Protein AF-A0AAV5V294-F1 (afdb_monomer_lite)

Sequence (252 aa):
SALRLCLIATAVMANLQDESLRYCESYNECVAVSRLEERLCIGNSRHRPYWLPSFLDPKKCYEKLKNDYKLLDHLELELEKQHTACLIEQTVPMTEEQSNGQRCSYHLIQNAPKFSFARTISYVPTNCFTGYEKRLEKECGRLKACCAATNRCHHVLSDSDAAKSLNSTRAEMWKRARGCERGEEIEPLQLALEIAAQNDDDQTWSPKGNITFRIRDQETIAREEAERKQSRERTNDDDKKHKDEAERARAA

Secondary structure (DSSP, 8-state):
-HHHHHHHHHHHHHHHHHHHHHHHHHHHHHHHHHHHHHHHHGGGSTT--TTS--TT-TT-HHHHTHHHHHHHHHHHHHHHHHHHHHHHHH--PPPHHHHTSSSS-HHHHHHS---SSTT--SS---STTS-HHHHHHHHHHHHHHH-THHHHHHHHHHHSHHHHHHHHHHHHHHHHHHHHHHT---PPPHHHHHHHHHHTTS------S--------HHHHHHHHHHHHHHHHHHHHHHHHHHHHHHHHHH-

pLDDT: mean 74.49, std 15.68, range [28.48, 93.0]

Foldseek 3Di:
DVVVVVVVVVVVQVVLLVLLLLLQVLLLQLLLLLVVQLQLLLVPDPPNQVCPDDPPPVLPLNVLCVLLVLVLVVLVVVLSVLLSVLLNVQGGGDDPVCVVCPQPHPVLSVQADHADPPSHDPDRRPPHPPDSVVSSCVRNVSSVVSRPSCVVSVCSCPPNPSNVVSVVSSVVSVVSSVCSVVPHDRDRDVVSVVVVVVCVVPDPDDPPDPPDPPPPDVVNVVVVVVVVVVVVVVVVVVVVVVVVVVVVVVVD

Organism: NCBI:txid1538716

Radius of gyration: 26.28 Å; chains: 1; bounding box: 87×36×72 Å

Structure (mmCIF, N/CA/C/O backbone):
data_AF-A0AAV5V294-F1
#
_entry.id   AF-A0AAV5V294-F1
#
loop_
_atom_site.group_PDB
_atom_site.id
_atom_site.type_symbol
_atom_site.label_atom_id
_atom_site.label_alt_id
_atom_site.label_comp_id
_atom_site.label_asym_id
_atom_site.label_entity_id
_atom_site.label_seq_id
_atom_site.pdbx_PDB_ins_code
_atom_site.Cartn_x
_atom_site.Cartn_y
_atom_site.Cartn_z
_atom_site.occupancy
_atom_site.B_iso_or_equiv
_atom_site.auth_seq_id
_atom_site.auth_comp_id
_atom_site.auth_asym_id
_atom_site.auth_atom_id
_atom_site.pdbx_PDB_model_num
ATOM 1 N N . SER A 1 1 ? 31.502 7.193 -38.349 1.00 60.97 1 SER A N 1
ATOM 2 C CA . SER A 1 1 ? 30.356 6.264 -38.239 1.00 60.97 1 SER A CA 1
ATOM 3 C C . SER A 1 1 ? 30.253 5.577 -36.878 1.00 60.97 1 SER A C 1
ATOM 5 O O . SER A 1 1 ? 29.167 5.588 -36.318 1.00 60.97 1 SER A O 1
ATOM 7 N N . ALA A 1 2 ? 31.348 5.080 -36.284 1.00 55.00 2 ALA A N 1
ATOM 8 C CA . ALA A 1 2 ? 31.326 4.430 -34.962 1.00 55.00 2 ALA A CA 1
ATOM 9 C C . ALA A 1 2 ? 30.833 5.326 -33.800 1.00 55.00 2 ALA A C 1
ATOM 11 O O . ALA A 1 2 ? 30.028 4.881 -32.992 1.00 55.00 2 ALA A O 1
ATOM 12 N N . LEU A 1 3 ? 31.224 6.609 -33.754 1.00 52.62 3 LEU A N 1
ATOM 13 C CA . LEU A 1 3 ? 30.784 7.537 -32.695 1.00 52.62 3 LEU A CA 1
ATOM 14 C C . LEU A 1 3 ? 29.262 7.782 -32.682 1.00 52.62 3 LEU A C 1
ATOM 16 O O . LEU A 1 3 ? 28.665 7.901 -31.619 1.00 52.62 3 LEU A O 1
ATOM 20 N N . ARG A 1 4 ? 28.624 7.832 -33.862 1.00 45.44 4 ARG A N 1
ATOM 21 C CA . ARG A 1 4 ? 27.164 7.999 -33.979 1.00 45.44 4 ARG A CA 1
ATOM 22 C C . ARG A 1 4 ? 26.413 6.738 -33.550 1.00 45.44 4 ARG A C 1
ATOM 24 O O . ARG A 1 4 ? 25.396 6.856 -32.885 1.00 45.44 4 ARG A O 1
ATOM 31 N N . LEU A 1 5 ? 26.931 5.555 -33.884 1.00 49.06 5 LEU A N 1
ATOM 32 C CA . LEU A 1 5 ? 26.362 4.277 -33.439 1.00 49.06 5 LEU A CA 1
ATOM 33 C C . LEU A 1 5 ? 26.465 4.107 -31.916 1.00 49.06 5 LEU A C 1
ATOM 35 O O . LEU A 1 5 ? 25.506 3.664 -31.295 1.00 49.06 5 LEU A O 1
ATOM 39 N N . CYS A 1 6 ? 27.578 4.536 -31.310 1.00 48.97 6 CYS A N 1
ATOM 40 C CA . CYS A 1 6 ? 27.756 4.507 -29.856 1.00 48.97 6 CYS A CA 1
ATOM 41 C C . CYS A 1 6 ? 26.756 5.429 -29.135 1.00 48.97 6 CYS A C 1
ATOM 43 O O . CYS A 1 6 ? 26.102 5.002 -28.191 1.00 48.97 6 CYS A O 1
ATOM 45 N N . LEU A 1 7 ? 26.575 6.662 -29.628 1.00 48.75 7 LEU A N 1
ATOM 46 C CA . LEU A 1 7 ? 25.623 7.624 -29.053 1.00 48.75 7 LEU A CA 1
ATOM 47 C C . LEU A 1 7 ? 24.161 7.162 -29.165 1.00 48.75 7 LEU A C 1
ATOM 49 O O . LEU A 1 7 ? 23.382 7.341 -28.229 1.00 48.75 7 LEU A O 1
ATOM 53 N N . ILE A 1 8 ? 23.789 6.540 -30.288 1.00 60.12 8 ILE A N 1
ATOM 54 C CA . ILE A 1 8 ? 22.444 5.978 -30.477 1.00 60.12 8 ILE A CA 1
ATOM 55 C C . ILE A 1 8 ? 22.221 4.801 -29.518 1.00 60.12 8 ILE A C 1
ATOM 57 O O . ILE A 1 8 ? 21.188 4.752 -28.857 1.00 60.12 8 ILE A O 1
ATOM 61 N N . ALA A 1 9 ? 23.198 3.901 -29.371 1.00 57.72 9 ALA A N 1
ATOM 62 C CA . ALA A 1 9 ? 23.102 2.777 -28.440 1.00 57.72 9 ALA A CA 1
ATOM 63 C C . ALA A 1 9 ? 22.958 3.238 -26.978 1.00 57.72 9 ALA A C 1
ATOM 65 O O . ALA A 1 9 ? 22.118 2.711 -26.252 1.00 57.72 9 ALA A O 1
ATOM 66 N N . THR A 1 10 ? 23.702 4.268 -26.554 1.00 62.72 10 THR A N 1
ATOM 67 C CA . THR A 1 10 ? 23.574 4.822 -25.195 1.00 62.72 10 THR A CA 1
ATOM 68 C C . THR A 1 10 ? 22.217 5.480 -24.944 1.00 62.72 10 THR A C 1
ATOM 70 O O . THR A 1 10 ? 21.664 5.326 -23.859 1.00 62.72 10 THR A O 1
ATOM 73 N N . ALA A 1 11 ? 21.646 6.168 -25.938 1.00 61.09 11 ALA A N 1
ATOM 74 C CA . ALA A 1 11 ? 20.338 6.811 -25.802 1.00 61.09 11 ALA A CA 1
ATOM 75 C C . ALA A 1 11 ? 19.185 5.791 -25.763 1.00 61.09 11 ALA A C 1
ATOM 77 O O . ALA A 1 11 ? 18.244 5.950 -24.989 1.00 61.09 11 ALA A O 1
ATOM 78 N N . VAL A 1 12 ? 19.271 4.718 -26.557 1.00 62.09 12 VAL A N 1
ATOM 79 C CA . VAL A 1 12 ? 18.289 3.620 -26.534 1.00 62.09 12 VAL A CA 1
ATOM 80 C C . VAL A 1 12 ? 18.339 2.874 -25.199 1.00 62.09 12 VAL A C 1
ATOM 82 O O . VAL A 1 12 ? 17.294 2.619 -24.609 1.00 62.09 12 VAL A O 1
ATOM 85 N N . MET A 1 13 ? 19.536 2.594 -24.674 1.00 60.12 13 MET A N 1
ATOM 86 C CA . MET A 1 13 ? 19.694 1.953 -23.362 1.00 60.12 13 MET A CA 1
ATOM 87 C C . MET A 1 13 ? 19.159 2.824 -22.219 1.00 60.12 13 MET A C 1
ATOM 89 O O . MET A 1 13 ? 18.493 2.302 -21.329 1.00 60.12 13 MET A O 1
ATOM 93 N N . ALA A 1 14 ? 19.384 4.141 -22.267 1.00 61.47 14 ALA A N 1
ATOM 94 C CA . ALA A 1 14 ? 18.844 5.074 -21.279 1.00 61.47 14 ALA A CA 1
ATOM 95 C C . ALA A 1 14 ? 17.303 5.116 -21.297 1.00 61.47 14 ALA A C 1
ATOM 97 O O . ALA A 1 14 ? 16.687 5.053 -20.238 1.00 61.47 14 ALA A O 1
ATOM 98 N N . ASN A 1 15 ? 16.677 5.137 -22.480 1.00 62.75 15 ASN A N 1
ATOM 99 C CA . ASN A 1 15 ? 15.213 5.103 -22.605 1.00 62.75 15 ASN A CA 1
ATOM 100 C C . ASN A 1 15 ? 14.608 3.778 -22.113 1.00 62.75 15 ASN A C 1
ATOM 102 O O . ASN A 1 15 ? 13.590 3.783 -21.431 1.00 62.75 15 ASN A O 1
ATOM 106 N N . LEU A 1 16 ? 15.244 2.640 -22.409 1.00 64.00 16 LEU A N 1
ATOM 107 C CA . LEU A 1 16 ? 14.779 1.327 -21.939 1.00 64.00 16 LEU A CA 1
ATOM 108 C C . LEU A 1 16 ? 14.926 1.155 -20.422 1.00 64.00 16 LEU A C 1
ATOM 110 O O . LEU A 1 16 ? 14.158 0.421 -19.796 1.00 64.00 16 LEU A O 1
ATOM 114 N N . GLN A 1 17 ? 15.925 1.807 -19.828 1.00 68.81 17 GLN A N 1
ATOM 115 C CA . GLN A 1 17 ? 16.123 1.819 -18.384 1.00 68.81 17 GLN A CA 1
ATOM 116 C C . GLN A 1 17 ? 15.100 2.721 -17.682 1.00 68.81 17 GLN A C 1
ATOM 118 O O . GLN A 1 17 ? 14.552 2.313 -16.660 1.00 68.81 17 GLN A O 1
ATOM 123 N N . ASP A 1 18 ? 14.788 3.882 -18.264 1.00 77.06 18 ASP A N 1
ATOM 124 C CA . ASP A 1 18 ? 13.733 4.782 -17.783 1.00 77.06 18 ASP A CA 1
ATOM 125 C C . ASP A 1 18 ? 12.347 4.119 -17.859 1.00 77.06 18 ASP A C 1
ATOM 127 O O . ASP A 1 18 ? 11.579 4.138 -16.898 1.00 77.06 18 ASP A O 1
ATOM 131 N N . GLU A 1 19 ? 12.045 3.411 -18.953 1.00 79.69 19 GLU A N 1
ATOM 132 C CA . GLU A 1 19 ? 10.806 2.635 -19.055 1.00 79.69 19 GLU A CA 1
ATOM 133 C C . GLU A 1 19 ? 10.728 1.531 -17.996 1.00 79.69 19 GLU A C 1
ATOM 135 O O . GLU A 1 19 ? 9.714 1.433 -17.307 1.00 79.69 19 GLU A O 1
ATOM 140 N N . SER A 1 20 ? 11.790 0.738 -17.817 1.00 82.88 20 SER A N 1
ATOM 141 C CA . SER A 1 20 ? 11.868 -0.317 -16.791 1.00 82.88 20 SER A CA 1
ATOM 142 C C . SER A 1 20 ? 11.612 0.221 -15.381 1.00 82.88 20 SER A C 1
ATOM 144 O O . SER A 1 20 ? 10.815 -0.349 -14.626 1.00 82.88 20 SER A O 1
ATOM 146 N N . LEU A 1 21 ? 12.208 1.371 -15.060 1.00 87.81 21 LEU A N 1
ATOM 147 C CA . LEU A 1 21 ? 12.041 2.032 -13.772 1.00 87.81 21 LEU A CA 1
ATOM 148 C C . LEU A 1 21 ? 10.577 2.404 -13.508 1.00 87.81 21 LEU A C 1
ATOM 150 O O . LEU A 1 21 ? 10.054 2.111 -12.432 1.00 87.81 21 LEU A O 1
ATOM 154 N N . ARG A 1 22 ? 9.873 2.944 -14.507 1.00 89.56 22 ARG A N 1
ATOM 155 C CA . ARG A 1 22 ? 8.458 3.326 -14.364 1.00 89.56 22 ARG A CA 1
ATOM 156 C C . ARG A 1 22 ? 7.554 2.148 -14.013 1.00 89.56 22 ARG A C 1
ATOM 158 O O . ARG A 1 22 ? 6.601 2.321 -13.252 1.00 89.56 22 ARG A O 1
ATOM 165 N N . TYR A 1 23 ? 7.826 0.946 -14.528 1.00 90.56 23 TYR A N 1
ATOM 166 C CA . TYR A 1 23 ? 7.071 -0.249 -14.125 1.00 90.56 23 TYR A CA 1
ATOM 167 C C . TYR A 1 23 ? 7.383 -0.665 -12.689 1.00 90.56 23 TYR A C 1
ATOM 169 O O . TYR A 1 23 ? 6.476 -1.107 -11.986 1.00 90.56 23 TYR A O 1
ATOM 177 N N . CYS A 1 24 ? 8.630 -0.513 -12.242 1.00 90.75 24 CYS A N 1
ATOM 178 C CA . CYS A 1 24 ? 9.021 -0.800 -10.865 1.00 90.75 24 CYS A CA 1
ATOM 179 C C . CYS A 1 24 ? 8.384 0.169 -9.859 1.00 90.75 24 CYS A C 1
ATOM 181 O O . CYS A 1 24 ? 7.844 -0.275 -8.845 1.00 90.75 24 CYS A O 1
ATOM 183 N N . GLU A 1 25 ? 8.372 1.467 -10.162 1.00 90.69 25 GLU A N 1
ATOM 184 C CA . GLU A 1 25 ? 7.680 2.482 -9.359 1.00 90.69 25 GLU A CA 1
ATOM 185 C C . GLU A 1 25 ? 6.171 2.217 -9.313 1.00 90.69 25 GLU A C 1
ATOM 187 O O . GLU A 1 25 ? 5.584 2.136 -8.233 1.00 90.69 25 GLU A O 1
ATOM 192 N N . SER A 1 26 ? 5.560 1.968 -10.477 1.00 92.31 26 SER A N 1
ATOM 193 C CA . SER A 1 26 ? 4.127 1.653 -10.576 1.00 92.31 26 SER A CA 1
ATOM 194 C C . SER A 1 26 ? 3.768 0.365 -9.835 1.00 92.31 26 SER A C 1
ATOM 196 O O . SER A 1 26 ? 2.705 0.272 -9.227 1.00 92.31 26 SER A O 1
ATOM 198 N N . TYR A 1 27 ? 4.642 -0.648 -9.863 1.00 92.69 27 TYR A N 1
ATOM 199 C CA . TYR A 1 27 ? 4.462 -1.874 -9.087 1.00 92.69 27 TYR A CA 1
ATOM 200 C C . TYR A 1 27 ? 4.458 -1.579 -7.587 1.00 92.69 27 TYR A C 1
ATOM 202 O O . TYR A 1 27 ? 3.576 -2.056 -6.873 1.00 92.69 27 TYR A O 1
ATOM 210 N N . ASN A 1 28 ? 5.421 -0.791 -7.112 1.00 91.44 28 ASN A N 1
ATOM 211 C CA . ASN A 1 28 ? 5.531 -0.460 -5.699 1.00 91.44 28 ASN A CA 1
ATOM 212 C C . ASN A 1 28 ? 4.315 0.340 -5.202 1.00 91.44 28 ASN A C 1
ATOM 214 O O . ASN A 1 28 ? 3.745 0.010 -4.160 1.00 91.44 28 ASN A O 1
ATOM 218 N N . GLU A 1 29 ? 3.850 1.314 -5.990 1.00 91.00 29 GLU A N 1
ATOM 219 C CA . GLU A 1 29 ? 2.612 2.044 -5.703 1.00 91.00 29 GLU A CA 1
ATOM 220 C C . GLU A 1 29 ? 1.393 1.108 -5.699 1.00 91.00 29 GLU A C 1
ATOM 222 O O . GLU A 1 29 ? 0.608 1.114 -4.750 1.00 91.00 29 GLU A O 1
ATOM 227 N N . CYS A 1 30 ? 1.271 0.234 -6.701 1.00 92.69 30 CYS A N 1
ATOM 228 C CA . CYS A 1 30 ? 0.191 -0.749 -6.784 1.00 92.69 30 CYS A CA 1
ATOM 229 C C . CYS A 1 30 ? 0.136 -1.654 -5.543 1.00 92.69 30 CYS A C 1
ATOM 231 O O . CYS A 1 30 ? -0.950 -1.934 -5.025 1.00 92.69 30 CYS A O 1
ATOM 233 N N . VAL A 1 31 ? 1.292 -2.091 -5.028 1.00 90.31 31 VAL A N 1
ATOM 234 C CA . VAL A 1 31 ? 1.390 -2.894 -3.796 1.00 90.31 31 VAL A CA 1
ATOM 235 C C . VAL A 1 31 ? 0.846 -2.108 -2.601 1.00 90.31 31 VAL A C 1
ATOM 237 O O . VAL A 1 31 ? 0.063 -2.645 -1.809 1.00 90.31 31 VAL A O 1
ATOM 240 N N . ALA A 1 32 ? 1.236 -0.838 -2.472 1.00 87.56 32 ALA A N 1
ATOM 241 C CA . ALA A 1 32 ? 0.794 0.033 -1.389 1.00 87.56 32 ALA A CA 1
ATOM 242 C C . ALA A 1 32 ? -0.723 0.292 -1.450 1.00 87.56 32 ALA A C 1
ATOM 244 O O . ALA A 1 32 ? -1.416 0.156 -0.437 1.00 87.56 32 ALA A O 1
ATOM 245 N N . VAL A 1 33 ? -1.260 0.566 -2.642 1.00 88.62 33 VAL A N 1
ATOM 246 C CA . VAL A 1 33 ? -2.699 0.759 -2.866 1.00 88.62 33 VAL A CA 1
ATOM 247 C C . VAL A 1 33 ? -3.473 -0.528 -2.602 1.00 88.62 33 VAL A C 1
ATOM 249 O O . VAL A 1 33 ? -4.428 -0.500 -1.837 1.00 88.62 33 VAL A O 1
ATOM 252 N N . SER A 1 34 ? -3.034 -1.675 -3.126 1.00 88.62 34 SER A N 1
ATOM 253 C CA . SER A 1 34 ? -3.686 -2.976 -2.891 1.00 88.62 34 SER A CA 1
ATOM 254 C C . SER A 1 34 ? -3.750 -3.326 -1.402 1.00 88.62 34 SER A C 1
ATOM 256 O O . SER A 1 34 ? -4.731 -3.896 -0.917 1.00 88.62 34 SER A O 1
ATOM 258 N N . ARG A 1 35 ? -2.710 -2.961 -0.643 1.00 83.31 35 ARG A N 1
ATOM 259 C CA . ARG A 1 35 ? -2.693 -3.108 0.815 1.00 83.31 35 ARG A CA 1
ATOM 260 C C . ARG A 1 35 ? -3.720 -2.199 1.485 1.00 83.31 35 ARG A C 1
ATOM 262 O O . ARG A 1 35 ? -4.400 -2.659 2.402 1.00 83.31 35 ARG A O 1
ATOM 269 N N . LEU A 1 36 ? -3.827 -0.943 1.049 1.00 81.12 36 LEU A N 1
ATOM 270 C CA . LEU A 1 36 ? -4.826 0.015 1.532 1.00 81.12 36 LEU A CA 1
ATOM 271 C C . LEU A 1 36 ? -6.258 -0.416 1.180 1.00 81.12 36 LEU A C 1
ATOM 273 O O . LEU A 1 36 ? -7.157 -0.317 2.013 1.00 81.12 36 LEU A O 1
ATOM 277 N N . GLU A 1 37 ? -6.478 -0.943 -0.018 1.00 83.00 37 GLU A N 1
ATOM 278 C CA . GLU A 1 37 ? -7.768 -1.472 -0.445 1.00 83.00 37 GLU A CA 1
ATOM 279 C C . GLU A 1 37 ? -8.214 -2.644 0.423 1.00 83.00 37 GLU A C 1
ATOM 281 O O . GLU A 1 37 ? -9.328 -2.629 0.944 1.00 83.00 37 GLU A O 1
ATOM 286 N N . GLU A 1 38 ? -7.344 -3.642 0.622 1.00 78.06 38 GLU A N 1
ATOM 287 C CA . GLU A 1 38 ? -7.666 -4.800 1.460 1.00 78.06 38 GLU A CA 1
ATOM 288 C C . GLU A 1 38 ? -7.966 -4.349 2.890 1.00 78.06 38 GLU A C 1
ATOM 290 O O . GLU A 1 38 ? -8.897 -4.820 3.522 1.00 78.06 38 GLU A O 1
ATOM 295 N N . ARG A 1 39 ? -7.238 -3.353 3.377 1.00 74.56 39 ARG A N 1
ATOM 296 C CA . ARG A 1 39 ? -7.477 -2.683 4.653 1.00 74.56 39 ARG A CA 1
ATOM 297 C C . ARG A 1 39 ? -8.871 -2.069 4.778 1.00 74.56 39 ARG A C 1
ATOM 299 O O . ARG A 1 39 ? -9.571 -2.323 5.758 1.00 74.56 39 ARG A O 1
ATOM 306 N N . LEU A 1 40 ? -9.271 -1.274 3.795 1.00 73.88 40 LEU A N 1
ATOM 307 C CA . LEU A 1 40 ? -10.568 -0.594 3.755 1.00 73.88 40 LEU A CA 1
ATOM 308 C C . LEU A 1 40 ? -11.726 -1.578 3.543 1.00 73.88 40 LEU A C 1
ATOM 310 O O . LEU A 1 40 ? -12.797 -1.417 4.129 1.00 73.88 40 LEU A O 1
ATOM 314 N N . CYS A 1 41 ? -11.490 -2.642 2.779 1.00 70.50 41 CYS A N 1
ATOM 315 C CA . CYS A 1 41 ? -12.420 -3.744 2.553 1.00 70.50 41 CYS A CA 1
ATOM 316 C C . CYS A 1 41 ? -12.923 -4.394 3.845 1.00 70.50 41 CYS A C 1
ATOM 318 O O . CYS A 1 41 ? -14.056 -4.866 3.929 1.00 70.50 41 CYS A O 1
ATOM 320 N N . ILE A 1 42 ? -12.103 -4.381 4.889 1.00 62.50 42 ILE A N 1
ATOM 321 C CA . ILE A 1 42 ? -12.417 -5.008 6.165 1.00 62.50 42 ILE A CA 1
ATOM 322 C C . ILE A 1 42 ? -13.360 -4.115 7.021 1.00 62.50 42 ILE A C 1
ATOM 324 O O . ILE A 1 42 ? -13.786 -4.478 8.119 1.00 62.50 42 ILE A O 1
ATOM 328 N N . GLY A 1 43 ? -13.840 -2.997 6.469 1.00 52.44 43 GLY A N 1
ATOM 329 C CA . GLY A 1 43 ? -14.877 -2.146 7.047 1.00 52.44 43 GLY A CA 1
ATOM 330 C C . GLY A 1 43 ? -16.264 -2.763 7.245 1.00 52.44 43 GLY A C 1
ATOM 331 O O . GLY A 1 43 ? -17.150 -2.038 7.683 1.00 52.44 43 GLY A O 1
ATOM 332 N N . ASN A 1 44 ? -16.473 -4.065 7.019 1.00 42.72 44 ASN A N 1
ATOM 333 C CA . ASN A 1 44 ? -17.768 -4.725 7.243 1.00 42.72 44 ASN A CA 1
ATOM 334 C C . ASN A 1 44 ? -17.680 -6.186 7.758 1.00 42.72 44 ASN A C 1
ATOM 336 O O . ASN A 1 44 ? -18.565 -6.990 7.481 1.00 42.72 44 ASN A O 1
ATOM 340 N N . SER A 1 45 ? -16.612 -6.578 8.476 1.00 40.72 45 SER A N 1
ATOM 341 C CA . SER A 1 45 ? -16.444 -7.968 8.959 1.00 40.72 45 SER A CA 1
ATOM 342 C C . SER A 1 45 ? -15.807 -8.088 10.354 1.00 40.72 45 SER A C 1
ATOM 344 O O . SER A 1 45 ? -15.175 -7.153 10.844 1.00 40.72 45 SER A O 1
ATOM 346 N N . ARG A 1 46 ? -15.906 -9.286 10.963 1.00 39.88 46 ARG A N 1
ATOM 347 C CA . ARG A 1 46 ? -15.261 -9.700 12.235 1.00 39.88 46 ARG A CA 1
ATOM 348 C C . ARG A 1 46 ? -13.728 -9.539 12.244 1.00 39.88 46 ARG A C 1
ATOM 350 O O . ARG A 1 46 ? -13.118 -9.633 13.302 1.00 39.88 46 ARG A O 1
ATOM 357 N N . HIS A 1 47 ? -13.111 -9.291 11.088 1.00 43.50 47 HIS A N 1
ATOM 358 C CA . HIS A 1 47 ? -11.671 -9.095 10.941 1.00 43.50 47 HIS A CA 1
ATOM 359 C C . HIS A 1 47 ? -11.251 -7.623 10.833 1.00 43.50 47 HIS A C 1
ATOM 361 O O . HIS A 1 47 ? -10.077 -7.392 10.545 1.00 43.50 47 HIS A O 1
ATOM 367 N N . ARG A 1 48 ? -12.175 -6.658 11.049 1.00 49.53 48 ARG A N 1
ATOM 368 C CA . ARG A 1 48 ? -11.945 -5.199 10.944 1.00 49.53 48 ARG A CA 1
ATOM 369 C C . ARG A 1 48 ? -10.588 -4.811 11.536 1.00 49.53 48 ARG A C 1
ATOM 371 O O . ARG A 1 48 ? -10.340 -5.128 12.698 1.00 49.53 48 ARG A O 1
ATOM 378 N N . PRO A 1 49 ? -9.696 -4.143 10.782 1.00 52.88 49 PRO A N 1
ATOM 379 C CA . PRO A 1 49 ? -8.414 -3.748 11.315 1.00 52.88 49 PRO A CA 1
ATOM 380 C C . PRO A 1 49 ? -8.703 -2.641 12.321 1.00 52.88 49 PRO A C 1
ATOM 382 O O . PRO A 1 49 ? -9.506 -1.749 12.045 1.00 52.88 49 PRO A O 1
ATOM 385 N N . TYR A 1 50 ? -8.054 -2.684 13.475 1.00 49.38 50 TYR A N 1
ATOM 386 C CA . TYR A 1 50 ? -8.399 -1.805 14.590 1.00 49.38 50 TYR A CA 1
ATOM 387 C C . TYR A 1 50 ? -8.330 -0.296 14.274 1.00 49.38 50 TYR A C 1
ATOM 389 O O . TYR A 1 50 ? -9.013 0.485 14.934 1.00 49.38 50 TYR A O 1
ATOM 397 N N . TRP A 1 51 ? -7.575 0.120 13.245 1.00 54.59 51 TRP A N 1
ATOM 398 C CA . TRP A 1 51 ? -7.487 1.518 12.789 1.00 54.59 51 TRP A CA 1
ATOM 399 C C . TRP A 1 51 ? -8.738 2.038 12.092 1.00 54.59 51 TRP A C 1
ATOM 401 O O . TRP A 1 51 ? -8.859 3.247 11.911 1.00 54.59 51 TRP A O 1
ATOM 411 N N . LEU A 1 52 ? -9.671 1.166 11.710 1.00 54.34 52 LEU A N 1
ATOM 412 C CA . LEU A 1 52 ? -10.973 1.597 11.236 1.00 54.34 52 LEU A CA 1
ATOM 413 C C . LEU A 1 52 ? -11.939 1.596 12.432 1.00 54.34 52 LEU A C 1
ATOM 415 O O . LEU A 1 52 ? -12.352 0.516 12.867 1.00 54.34 52 LEU A O 1
ATOM 419 N N . PRO A 1 53 ? -12.289 2.767 12.999 1.00 54.88 53 PRO A N 1
ATOM 420 C CA . PRO A 1 53 ? -13.106 2.830 14.202 1.00 54.88 53 PRO A CA 1
ATOM 421 C C . PRO A 1 53 ? -14.448 2.127 13.994 1.00 54.88 53 PRO A C 1
ATOM 423 O O . PRO A 1 53 ? -15.107 2.262 12.957 1.00 54.88 53 PRO A O 1
ATOM 426 N N . SER A 1 54 ? -14.876 1.365 15.002 1.00 58.19 54 SER A N 1
ATOM 427 C CA . SER A 1 54 ? -16.272 0.950 15.072 1.00 58.19 54 SER A CA 1
ATOM 428 C C . SER A 1 54 ? -17.152 2.176 15.254 1.00 58.19 54 SER A C 1
ATOM 430 O O . SER A 1 54 ? -16.848 3.038 16.070 1.00 58.19 54 SER A O 1
ATOM 432 N N . PHE A 1 55 ? -18.271 2.238 14.527 1.00 59.50 55 PHE A N 1
ATOM 433 C CA . PHE A 1 55 ? -19.303 3.246 14.781 1.00 59.50 55 PHE A CA 1
ATOM 434 C C . PHE A 1 55 ? -19.780 3.184 16.243 1.00 59.50 55 PHE A C 1
ATOM 436 O O . PHE A 1 55 ? -20.119 4.191 16.852 1.00 59.50 55 PHE A O 1
ATOM 443 N N . LEU A 1 56 ? -19.726 1.982 16.820 1.00 64.44 56 LEU A N 1
ATOM 444 C CA . LEU A 1 56 ? -19.909 1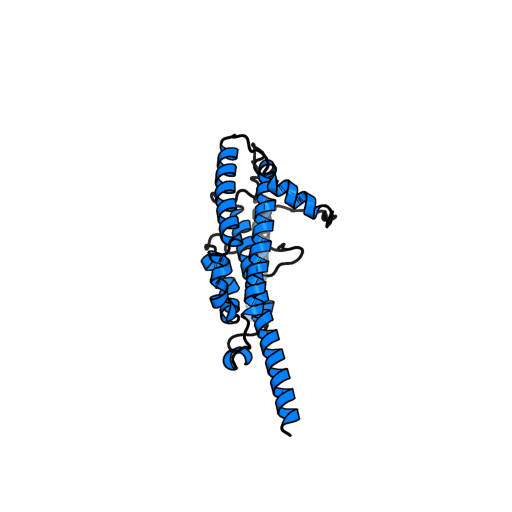.711 18.234 1.00 64.44 56 LEU A CA 1
ATOM 445 C C . LEU A 1 56 ? -18.539 1.368 18.836 1.00 64.44 56 LEU A C 1
ATOM 447 O O . LEU A 1 56 ? -18.273 0.202 19.117 1.00 64.44 56 LEU A O 1
ATOM 451 N N . ASP A 1 57 ? -17.638 2.346 18.956 1.00 69.81 57 ASP A N 1
ATOM 452 C CA . ASP A 1 57 ? -16.399 2.236 19.745 1.00 69.81 57 ASP A CA 1
ATOM 453 C C . ASP A 1 57 ? -16.642 2.818 21.152 1.00 69.81 57 ASP A C 1
ATOM 455 O O . ASP A 1 57 ? -16.254 3.957 21.436 1.00 69.81 57 ASP A O 1
ATOM 459 N N . PRO A 1 58 ? -17.315 2.078 22.060 1.00 73.75 58 PRO A N 1
ATOM 460 C CA . PRO A 1 58 ? -17.683 2.595 23.378 1.00 73.75 58 PRO A CA 1
ATOM 461 C C . PRO A 1 58 ? -16.462 2.946 24.232 1.00 73.75 58 PRO A C 1
ATOM 463 O O . PRO A 1 58 ? -16.568 3.737 25.167 1.00 73.75 58 PRO A O 1
ATOM 466 N N . LYS A 1 59 ? -15.299 2.359 23.927 1.00 80.25 59 LYS A N 1
ATOM 467 C CA . LYS A 1 59 ? -14.064 2.504 24.707 1.00 80.25 59 LYS A CA 1
ATOM 468 C C . LYS A 1 59 ? -13.079 3.499 24.092 1.00 80.25 59 LYS A C 1
ATOM 470 O O . LYS A 1 59 ? -12.020 3.724 24.690 1.00 80.25 59 LYS A O 1
ATOM 475 N N . LYS A 1 60 ? -13.450 4.117 22.961 1.00 82.31 60 LYS A N 1
ATOM 476 C CA . LYS A 1 60 ? -12.643 5.077 22.192 1.00 82.31 60 LYS A CA 1
ATOM 477 C C . LYS A 1 60 ? -11.244 4.529 21.896 1.00 82.31 60 LYS A C 1
ATOM 479 O O . LYS A 1 60 ? -10.244 5.235 22.024 1.00 82.31 60 LYS A O 1
ATOM 484 N N . CYS A 1 61 ? -11.171 3.245 21.560 1.00 80.00 61 CYS A N 1
ATOM 485 C CA . CYS A 1 61 ? -9.930 2.542 21.268 1.00 80.00 61 CYS A CA 1
ATOM 486 C C . CYS A 1 61 ? -9.171 3.154 20.098 1.00 80.00 61 CYS A C 1
ATOM 488 O O . CYS A 1 61 ? -7.944 3.195 20.135 1.00 80.00 61 CYS A O 1
ATOM 490 N N . TYR A 1 62 ? -9.883 3.682 19.102 1.00 78.12 62 TYR A N 1
ATOM 491 C CA . TYR A 1 62 ? -9.250 4.388 17.993 1.00 78.12 62 TYR A CA 1
ATOM 492 C C . TYR A 1 62 ? -8.423 5.592 18.465 1.00 78.12 62 TYR A C 1
ATOM 494 O O . TYR A 1 62 ? -7.248 5.695 18.125 1.00 78.12 62 TYR A O 1
ATOM 502 N N . GLU A 1 63 ? -9.002 6.460 19.301 1.00 79.25 63 GLU A N 1
ATOM 503 C CA . GLU A 1 63 ? -8.304 7.645 19.818 1.00 79.25 63 GLU A CA 1
ATOM 504 C C . GLU A 1 63 ? -7.102 7.260 20.683 1.00 79.25 63 GLU A C 1
ATOM 506 O O . GLU A 1 63 ? -6.035 7.863 20.581 1.00 79.25 63 GLU A O 1
ATOM 511 N N . LYS A 1 64 ? -7.242 6.203 21.490 1.00 83.62 64 LYS A N 1
ATOM 512 C CA . LYS A 1 64 ? -6.162 5.692 22.346 1.00 83.62 64 LYS A CA 1
ATOM 513 C C . LYS A 1 64 ? -4.992 5.099 21.553 1.00 83.62 64 LYS A C 1
ATOM 515 O O . LYS A 1 64 ? -3.850 5.212 21.982 1.00 83.62 64 LYS A O 1
ATOM 520 N N . LEU A 1 65 ? -5.271 4.485 20.403 1.00 81.81 65 LEU A N 1
ATOM 521 C CA . LEU A 1 65 ? -4.276 3.860 19.518 1.00 81.81 65 LEU A CA 1
ATOM 522 C C . LEU A 1 65 ? -3.811 4.778 18.383 1.00 81.81 65 LEU A C 1
ATOM 524 O O . LEU A 1 65 ? -3.044 4.355 17.521 1.00 81.81 65 LEU A O 1
ATOM 528 N N . LYS A 1 66 ? -4.249 6.039 18.355 1.00 81.94 66 LYS A N 1
ATOM 529 C CA . LYS A 1 66 ? -3.919 6.994 17.288 1.00 81.94 66 LYS A CA 1
ATOM 530 C C . LYS A 1 66 ? -2.416 7.087 17.015 1.00 81.94 66 LYS A C 1
ATOM 532 O O . LYS A 1 66 ? -1.989 7.153 15.865 1.00 81.94 66 LYS A O 1
ATOM 537 N N . ASN A 1 67 ? -1.624 7.062 18.079 1.00 83.38 67 ASN A N 1
ATOM 5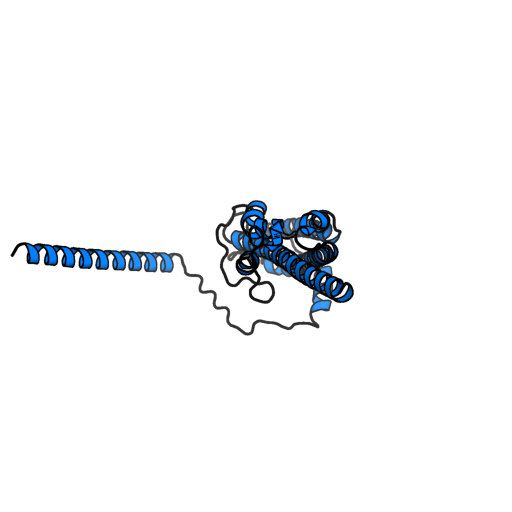38 C CA . ASN A 1 67 ? -0.169 7.104 18.021 1.00 83.38 67 ASN A CA 1
ATOM 539 C C . ASN A 1 67 ? 0.432 5.820 17.435 1.00 83.38 67 ASN A C 1
ATOM 541 O O . ASN A 1 67 ? 1.347 5.894 16.618 1.00 83.38 67 ASN A O 1
ATOM 545 N N . ASP A 1 68 ? -0.117 4.656 17.783 1.00 83.62 68 ASP A N 1
ATOM 546 C CA . ASP A 1 68 ? 0.254 3.376 17.181 1.00 83.62 68 ASP A CA 1
ATOM 547 C C . ASP A 1 68 ? 0.019 3.389 15.659 1.00 83.62 68 ASP A C 1
ATOM 549 O O . ASP A 1 68 ? 0.866 2.928 14.893 1.00 83.62 68 ASP A O 1
ATOM 553 N N . TYR A 1 69 ? -1.090 3.982 15.201 1.00 78.38 69 TYR A N 1
ATOM 554 C CA . TYR A 1 69 ? -1.383 4.109 13.769 1.00 78.38 69 TYR A CA 1
ATOM 555 C C . TYR A 1 69 ? -0.409 5.027 13.041 1.00 78.38 69 TYR A C 1
ATOM 557 O O . TYR A 1 69 ? 0.050 4.673 11.958 1.00 78.38 69 TYR A O 1
ATOM 565 N N . LYS A 1 70 ? -0.058 6.171 13.640 1.00 80.62 70 LYS A N 1
ATOM 566 C CA . LYS A 1 70 ? 0.961 7.071 13.081 1.00 80.62 70 LYS A CA 1
ATOM 567 C C . LYS A 1 70 ? 2.310 6.367 12.935 1.00 80.62 70 LYS A C 1
ATOM 569 O O . LYS A 1 70 ? 2.953 6.488 11.898 1.00 80.62 70 LYS A O 1
ATOM 574 N N . LEU A 1 71 ? 2.718 5.606 13.952 1.00 84.12 71 LEU A N 1
ATOM 575 C CA . LEU A 1 71 ? 3.960 4.837 13.908 1.00 84.12 71 LEU A CA 1
ATOM 576 C C . LEU A 1 71 ? 3.925 3.769 12.806 1.00 84.12 71 LEU A C 1
ATOM 578 O O . LEU A 1 71 ? 4.897 3.621 12.070 1.00 84.12 71 LEU A O 1
ATOM 582 N N . LEU A 1 72 ? 2.813 3.041 12.666 1.00 82.75 72 LEU A N 1
ATOM 583 C CA . LEU A 1 72 ? 2.659 2.058 11.592 1.00 82.75 72 LEU A CA 1
ATOM 584 C C . LEU A 1 72 ? 2.745 2.687 10.202 1.00 82.75 72 LEU A C 1
ATOM 586 O O . LEU A 1 72 ? 3.425 2.132 9.344 1.00 82.75 72 LEU A O 1
ATOM 590 N N . ASP A 1 73 ? 2.077 3.818 9.982 1.00 80.19 73 ASP A N 1
ATOM 591 C CA . ASP A 1 73 ? 2.112 4.525 8.698 1.00 80.19 73 ASP A CA 1
ATOM 592 C C . ASP A 1 73 ? 3.534 5.003 8.365 1.00 80.19 73 ASP A C 1
ATOM 594 O O . ASP A 1 73 ? 4.031 4.782 7.260 1.00 80.19 73 ASP A O 1
ATOM 598 N N . HIS A 1 74 ? 4.246 5.543 9.359 1.00 84.44 74 HIS A N 1
ATOM 599 C CA . HIS A 1 74 ? 5.642 5.946 9.209 1.00 84.44 74 HIS A CA 1
ATOM 600 C C . HIS A 1 74 ? 6.561 4.768 8.844 1.00 84.44 74 HIS A C 1
ATOM 602 O O . HIS A 1 74 ? 7.338 4.861 7.894 1.00 84.44 74 HIS A O 1
ATOM 608 N N . LEU A 1 75 ? 6.450 3.637 9.549 1.00 85.94 75 LEU A N 1
ATOM 609 C CA . LEU A 1 75 ? 7.242 2.433 9.258 1.00 85.94 75 LEU A CA 1
ATOM 610 C C . LEU A 1 75 ? 6.919 1.842 7.878 1.00 85.94 75 LEU A C 1
ATOM 612 O O . LEU A 1 75 ? 7.794 1.276 7.224 1.00 85.94 75 LEU A O 1
ATOM 616 N N . GLU A 1 76 ? 5.672 1.959 7.423 1.00 84.88 76 GLU A N 1
ATOM 617 C CA . GLU A 1 76 ? 5.270 1.523 6.084 1.00 84.88 76 GLU A CA 1
ATOM 618 C C . GLU A 1 76 ? 5.857 2.398 4.993 1.00 84.88 76 GLU A C 1
ATOM 620 O O . GLU A 1 76 ? 6.349 1.863 4.000 1.00 84.88 76 GLU A O 1
ATOM 625 N N . LEU A 1 77 ? 5.849 3.714 5.198 1.00 84.44 77 LEU A N 1
ATOM 626 C CA . LEU A 1 77 ? 6.499 4.657 4.303 1.00 84.44 77 LEU A CA 1
ATOM 627 C C . LEU A 1 77 ? 8.009 4.404 4.235 1.00 84.44 77 LEU A C 1
ATOM 629 O O . LEU A 1 77 ? 8.583 4.425 3.150 1.00 84.44 77 LEU A O 1
ATOM 633 N N . GLU A 1 78 ? 8.652 4.139 5.370 1.00 88.81 78 GLU A N 1
ATOM 634 C CA . GLU A 1 78 ? 10.088 3.864 5.416 1.00 88.81 78 GLU A CA 1
ATOM 635 C C . GLU A 1 78 ? 10.444 2.563 4.686 1.00 88.81 78 GLU A C 1
ATOM 637 O O . GLU A 1 78 ? 11.343 2.537 3.846 1.00 88.81 78 GLU A O 1
ATOM 642 N N . LEU A 1 79 ? 9.677 1.494 4.918 1.00 89.00 79 LEU A N 1
ATOM 643 C CA . LEU A 1 79 ? 9.840 0.240 4.185 1.00 89.00 79 LEU A CA 1
ATOM 644 C C . LEU A 1 79 ? 9.633 0.432 2.673 1.00 89.00 79 LEU A C 1
ATOM 646 O O . LEU A 1 79 ? 10.363 -0.139 1.864 1.00 89.00 79 LEU A O 1
ATOM 650 N N . GLU A 1 80 ? 8.644 1.236 2.281 1.00 87.81 80 GLU A N 1
ATOM 651 C CA . GLU A 1 80 ? 8.370 1.550 0.879 1.00 87.81 80 GLU A CA 1
ATOM 652 C C . GLU A 1 80 ? 9.514 2.334 0.228 1.00 87.81 80 GLU A C 1
ATOM 654 O O . GLU A 1 80 ? 9.891 2.026 -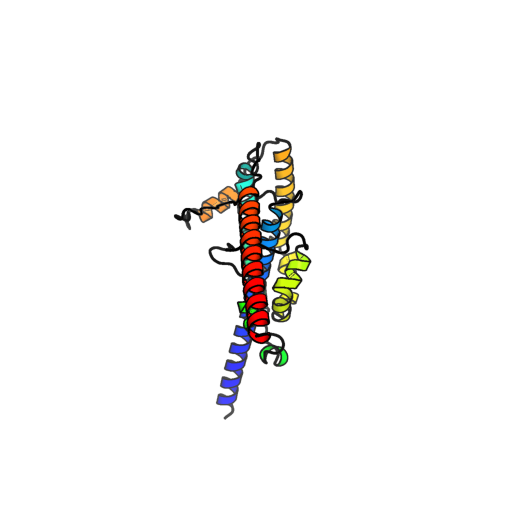0.905 1.00 87.81 80 GLU A O 1
ATOM 659 N N . LYS A 1 81 ? 10.106 3.301 0.939 1.00 89.50 81 LYS A N 1
ATOM 660 C CA . LYS A 1 81 ? 11.293 4.038 0.481 1.00 89.50 81 LYS A CA 1
ATOM 661 C C . LYS A 1 81 ? 12.481 3.105 0.272 1.00 89.50 81 LYS A C 1
ATOM 663 O O . LYS A 1 81 ? 13.101 3.154 -0.786 1.00 89.50 81 LYS A O 1
ATOM 668 N N . GLN A 1 82 ? 12.758 2.221 1.231 1.00 91.88 82 GLN A N 1
ATOM 669 C CA . GLN A 1 82 ? 13.841 1.237 1.125 1.00 91.88 82 GLN A CA 1
ATOM 670 C C . GLN A 1 82 ? 13.626 0.286 -0.055 1.00 91.88 82 GLN A C 1
ATOM 672 O O . GLN A 1 82 ? 14.551 0.009 -0.820 1.00 91.88 82 GLN A O 1
ATOM 677 N N . HIS A 1 83 ? 12.393 -0.188 -0.243 1.00 90.56 83 HIS A N 1
ATOM 678 C CA . HIS A 1 83 ? 12.063 -1.059 -1.363 1.00 90.56 83 HIS A CA 1
ATOM 679 C C . HIS A 1 83 ? 12.199 -0.320 -2.701 1.00 90.56 83 HIS A C 1
ATOM 681 O O . HIS A 1 83 ? 12.813 -0.853 -3.619 1.00 90.56 83 HIS A O 1
ATOM 687 N N . THR A 1 84 ? 11.725 0.925 -2.795 1.00 89.31 84 THR A N 1
ATOM 688 C CA . THR A 1 84 ? 11.881 1.771 -3.993 1.00 89.31 84 THR A CA 1
ATOM 689 C C . THR A 1 84 ? 13.351 2.012 -4.323 1.00 89.31 84 THR A C 1
ATOM 691 O O . THR A 1 84 ? 13.745 1.849 -5.474 1.00 89.31 84 THR A O 1
ATOM 694 N N . ALA A 1 85 ? 14.177 2.340 -3.326 1.00 90.75 85 ALA A N 1
ATOM 695 C CA . ALA A 1 85 ? 15.614 2.534 -3.507 1.00 90.75 85 ALA A CA 1
ATOM 696 C C . ALA A 1 85 ? 16.285 1.267 -4.056 1.00 90.75 85 ALA A C 1
ATOM 698 O O . ALA A 1 85 ? 16.988 1.333 -5.062 1.00 90.75 85 ALA A O 1
ATOM 699 N N . CYS A 1 86 ? 15.981 0.099 -3.479 1.00 92.56 86 CYS A N 1
ATOM 700 C CA . CYS A 1 86 ? 16.468 -1.170 -4.014 1.00 92.56 86 CYS A CA 1
ATOM 701 C C . CYS A 1 86 ? 16.002 -1.389 -5.457 1.00 92.56 86 CYS A C 1
ATOM 703 O O . CYS A 1 86 ? 16.794 -1.803 -6.302 1.00 92.56 86 CYS A O 1
ATOM 705 N N . LEU A 1 87 ? 14.728 -1.116 -5.763 1.00 88.75 87 LEU A N 1
ATOM 706 C CA . LEU A 1 87 ? 14.209 -1.275 -7.119 1.00 88.75 87 LEU A CA 1
ATOM 707 C C . LEU A 1 87 ? 14.981 -0.392 -8.100 1.00 88.75 87 LEU A C 1
ATOM 709 O O . LEU A 1 87 ? 15.401 -0.904 -9.131 1.00 88.75 87 LEU A O 1
ATOM 713 N N . ILE A 1 88 ? 15.227 0.878 -7.769 1.00 88.19 88 ILE A N 1
ATOM 714 C CA . ILE A 1 88 ? 16.020 1.806 -8.589 1.00 88.19 88 ILE A CA 1
ATOM 715 C C . ILE A 1 88 ? 17.425 1.243 -8.836 1.00 88.19 88 ILE A C 1
ATOM 717 O O . ILE A 1 88 ? 17.855 1.149 -9.985 1.00 88.19 88 ILE A O 1
ATOM 721 N N . GLU A 1 89 ? 18.119 0.808 -7.783 1.00 89.06 89 GLU A N 1
ATOM 722 C CA . GLU A 1 89 ? 19.485 0.272 -7.873 1.00 89.06 89 GLU A CA 1
ATOM 723 C C . GLU A 1 89 ? 19.569 -1.029 -8.679 1.00 89.06 89 GLU A C 1
ATOM 725 O O . GLU A 1 89 ? 20.536 -1.270 -9.400 1.00 89.06 89 GLU A O 1
ATOM 730 N N . GLN A 1 90 ? 18.556 -1.885 -8.554 1.00 89.69 90 GLN A N 1
ATOM 731 C CA . GLN A 1 90 ? 18.516 -3.211 -9.167 1.00 89.69 90 GLN A CA 1
ATOM 732 C C . GLN A 1 90 ? 17.752 -3.227 -10.497 1.00 89.69 90 GLN A C 1
ATOM 734 O O . GLN A 1 90 ? 17.559 -4.305 -11.078 1.00 89.69 90 GLN A O 1
ATOM 739 N N . THR A 1 91 ? 17.289 -2.073 -10.984 1.00 87.06 91 THR A N 1
ATOM 740 C CA . THR A 1 91 ? 16.596 -1.966 -12.269 1.00 87.06 91 THR A CA 1
ATOM 741 C C . THR A 1 91 ? 17.586 -2.184 -13.400 1.00 87.06 91 THR A C 1
ATOM 743 O O . THR A 1 91 ? 18.653 -1.580 -13.465 1.00 87.06 91 THR A O 1
ATOM 746 N N . VAL A 1 92 ? 17.206 -3.069 -14.317 1.00 84.06 92 VAL A N 1
ATOM 747 C CA . VAL A 1 92 ? 17.946 -3.342 -15.549 1.00 84.06 92 VAL A CA 1
ATOM 748 C C . VAL A 1 92 ? 17.087 -2.946 -16.746 1.00 84.06 92 VAL A C 1
ATOM 750 O O . VAL A 1 92 ? 15.855 -3.000 -16.634 1.00 84.06 92 VAL A O 1
ATOM 753 N N . PRO A 1 93 ? 17.701 -2.567 -17.881 1.00 82.06 93 PRO A N 1
ATOM 754 C CA . PRO A 1 93 ? 16.967 -2.323 -19.115 1.00 82.06 93 PRO A CA 1
ATOM 755 C C . PRO A 1 93 ? 16.084 -3.519 -19.480 1.00 82.06 93 PRO A C 1
ATOM 757 O O . PRO A 1 93 ? 16.456 -4.675 -19.251 1.00 82.06 93 PRO A O 1
ATOM 760 N N . MET A 1 94 ? 14.912 -3.236 -20.044 1.00 79.12 94 MET A N 1
ATOM 761 C CA . MET A 1 94 ? 14.009 -4.280 -20.519 1.00 79.12 94 MET A CA 1
ATOM 762 C C . MET A 1 94 ? 14.637 -5.107 -21.644 1.00 79.12 94 MET A C 1
ATOM 764 O O . MET A 1 94 ? 15.416 -4.604 -22.453 1.00 79.12 94 MET A O 1
ATOM 768 N N . THR A 1 95 ? 14.260 -6.383 -21.716 1.00 79.12 95 THR A N 1
ATOM 769 C CA . THR A 1 95 ? 14.561 -7.228 -22.882 1.00 79.12 95 THR A CA 1
ATOM 770 C C . THR A 1 95 ? 13.746 -6.782 -24.100 1.00 79.12 95 THR A C 1
ATOM 772 O O . THR A 1 95 ? 12.664 -6.218 -23.939 1.00 79.12 95 THR A O 1
ATOM 775 N N . GLU A 1 96 ? 14.206 -7.088 -25.319 1.00 72.62 96 GLU A N 1
ATOM 776 C CA . GLU A 1 96 ? 13.472 -6.747 -26.553 1.00 72.62 96 GLU A CA 1
ATOM 777 C C . GLU A 1 96 ? 12.038 -7.318 -26.569 1.00 72.62 96 GLU A C 1
ATOM 779 O O . GLU A 1 96 ? 11.096 -6.667 -27.017 1.00 72.62 96 GLU A O 1
ATOM 784 N N . GLU A 1 97 ? 11.833 -8.516 -26.010 1.00 72.06 97 GLU A N 1
ATOM 785 C CA . GLU A 1 97 ? 10.500 -9.123 -25.868 1.00 72.06 97 GLU A CA 1
ATOM 786 C C . GLU A 1 97 ? 9.569 -8.326 -24.939 1.00 72.06 97 GLU A C 1
ATOM 788 O O . GLU A 1 97 ? 8.347 -8.327 -25.116 1.00 72.06 97 GLU A O 1
ATOM 793 N N . GLN A 1 98 ? 10.128 -7.663 -23.924 1.00 74.50 98 GLN A N 1
ATOM 794 C CA . GLN A 1 98 ? 9.377 -6.819 -22.997 1.00 74.50 98 GLN A CA 1
ATOM 795 C C . GLN A 1 98 ? 9.104 -5.440 -23.604 1.00 74.50 98 GLN A C 1
ATOM 797 O O . GLN A 1 98 ? 7.975 -4.962 -23.493 1.00 74.50 98 GLN A O 1
ATOM 802 N N . SER A 1 99 ? 10.091 -4.847 -24.286 1.00 71.31 99 SER A N 1
ATOM 803 C CA . SER A 1 99 ? 9.999 -3.502 -24.870 1.00 71.31 99 SER A CA 1
ATOM 804 C C . SER A 1 99 ? 9.095 -3.431 -26.101 1.00 71.31 99 SER A C 1
ATOM 806 O O . SER A 1 99 ? 8.480 -2.401 -26.355 1.00 71.31 99 SER A O 1
ATOM 808 N N . ASN A 1 100 ? 8.933 -4.528 -26.848 1.00 67.69 100 ASN A N 1
ATOM 809 C CA . ASN A 1 100 ? 8.088 -4.567 -28.050 1.00 67.69 100 ASN A CA 1
ATOM 810 C C . ASN A 1 100 ? 6.569 -4.546 -27.755 1.00 67.69 100 ASN A C 1
ATOM 812 O O . ASN A 1 100 ? 5.754 -4.824 -28.635 1.00 67.69 100 ASN A O 1
ATOM 816 N N . GLY A 1 101 ? 6.156 -4.242 -26.518 1.00 63.97 101 GLY A N 1
ATOM 817 C CA . GLY A 1 101 ? 4.760 -3.999 -26.141 1.00 63.97 101 GLY A CA 1
ATOM 818 C C . GLY A 1 101 ? 3.879 -5.245 -25.998 1.00 63.97 101 GLY A C 1
ATOM 819 O O . GLY A 1 101 ? 2.738 -5.129 -25.553 1.00 63.97 101 GLY A O 1
ATOM 820 N N . GLN A 1 102 ? 4.385 -6.442 -26.320 1.00 69.94 102 GLN A N 1
ATOM 821 C CA . GLN A 1 102 ? 3.629 -7.697 -26.189 1.00 69.94 102 GLN A CA 1
ATOM 822 C C . GLN A 1 102 ? 3.421 -8.127 -24.730 1.00 69.94 102 GLN A C 1
ATOM 824 O O . GLN A 1 102 ? 2.363 -8.660 -24.395 1.00 69.94 102 GLN A O 1
ATOM 829 N N . ARG A 1 103 ? 4.410 -7.901 -23.855 1.00 77.75 103 ARG A N 1
ATOM 830 C CA . ARG A 1 103 ? 4.325 -8.249 -22.423 1.00 77.75 103 ARG A CA 1
ATOM 831 C C . ARG A 1 103 ? 4.126 -7.032 -21.528 1.00 77.75 103 ARG A C 1
ATOM 833 O O . ARG A 1 103 ? 3.261 -7.068 -20.653 1.00 77.75 103 ARG A O 1
ATOM 840 N N . CYS A 1 104 ? 4.884 -5.967 -21.776 1.00 86.44 104 CYS A N 1
ATOM 841 C CA . CYS A 1 104 ? 4.880 -4.752 -20.973 1.00 86.44 104 CYS A CA 1
ATOM 842 C C . CYS A 1 104 ? 4.386 -3.587 -21.829 1.00 86.44 104 CYS A C 1
ATOM 844 O O . CYS A 1 104 ? 5.110 -3.048 -22.657 1.00 86.44 104 CYS A O 1
ATOM 846 N N . SER A 1 105 ? 3.106 -3.252 -21.667 1.00 87.06 105 SER A N 1
ATOM 847 C CA . SER A 1 105 ? 2.463 -2.132 -22.356 1.00 87.06 105 SER A CA 1
ATOM 848 C C . SER A 1 105 ? 2.208 -0.993 -21.377 1.00 87.06 105 SER A C 1
ATOM 850 O O . SER A 1 105 ? 1.835 -1.234 -20.227 1.00 87.06 105 SER A O 1
ATOM 852 N N . TYR A 1 106 ? 2.308 0.246 -21.860 1.00 86.25 106 TYR A N 1
ATOM 853 C CA . TYR A 1 106 ? 2.001 1.453 -21.092 1.00 86.25 106 TYR A CA 1
ATOM 854 C C . TYR A 1 106 ? 0.614 1.417 -20.418 1.00 86.25 106 TYR A C 1
ATOM 856 O O . TYR A 1 106 ? 0.437 1.941 -19.317 1.00 86.25 106 TYR A O 1
ATOM 864 N N . HIS A 1 107 ? -0.364 0.725 -21.015 1.00 89.00 107 HIS A N 1
ATOM 865 C CA . HIS A 1 107 ? -1.689 0.539 -20.416 1.00 89.00 107 HIS A CA 1
ATOM 866 C C . HIS A 1 107 ? -1.657 -0.170 -19.054 1.00 89.00 107 HIS A C 1
ATOM 868 O O . HIS A 1 107 ? -2.562 0.032 -18.248 1.00 89.00 107 HIS A O 1
ATOM 874 N N . LEU A 1 108 ? -0.632 -0.983 -18.772 1.00 89.62 108 LEU A N 1
ATOM 875 C CA . LEU A 1 108 ? -0.466 -1.625 -17.465 1.00 89.62 108 LEU A CA 1
ATOM 876 C C . LEU A 1 108 ? -0.201 -0.603 -16.371 1.00 89.62 108 LEU A C 1
ATOM 878 O O . LEU A 1 108 ? -0.804 -0.695 -15.312 1.00 89.62 108 LEU A O 1
ATOM 882 N N . ILE A 1 109 ? 0.649 0.384 -16.650 1.00 89.75 109 ILE A N 1
ATOM 883 C CA . ILE A 1 109 ? 0.930 1.486 -15.728 1.00 89.75 109 ILE A CA 1
ATOM 884 C C . ILE A 1 109 ? -0.324 2.347 -15.558 1.00 89.75 109 ILE A C 1
ATOM 886 O O . ILE A 1 109 ? -0.709 2.694 -14.448 1.00 89.75 109 ILE A O 1
ATOM 890 N N . GLN A 1 110 ? -0.999 2.669 -16.663 1.00 89.56 110 GLN A N 1
ATOM 891 C CA . GLN A 1 110 ? -2.156 3.563 -16.638 1.00 89.56 110 GLN A CA 1
ATOM 892 C C . GLN A 1 110 ? -3.328 3.012 -15.810 1.00 89.56 110 GLN A C 1
ATOM 894 O O . GLN A 1 110 ? -3.983 3.786 -15.102 1.00 89.56 110 GLN A O 1
ATOM 899 N N . ASN A 1 111 ? -3.578 1.704 -15.928 1.00 88.69 111 ASN A N 1
ATOM 900 C CA . ASN A 1 111 ? -4.698 1.003 -15.299 1.00 88.69 111 ASN A CA 1
ATOM 901 C C . ASN A 1 111 ? -4.371 0.448 -13.911 1.00 88.69 111 ASN A C 1
ATOM 903 O O . ASN A 1 111 ? -5.274 -0.049 -13.240 1.00 88.69 111 ASN A O 1
ATOM 907 N N . ALA A 1 112 ? -3.106 0.494 -13.497 1.00 89.88 112 ALA A N 1
ATOM 908 C CA . ALA A 1 112 ? -2.720 0.038 -12.178 1.00 89.88 112 ALA A CA 1
ATOM 909 C C . ALA A 1 112 ? -3.417 0.865 -11.085 1.00 89.88 112 ALA A C 1
ATOM 911 O O . ALA A 1 112 ? -3.587 2.083 -11.244 1.00 89.88 112 ALA A O 1
ATOM 912 N N . PRO A 1 113 ? -3.796 0.230 -9.963 1.00 88.44 113 PRO A N 1
ATOM 913 C CA . PRO A 1 113 ? -4.191 0.948 -8.766 1.00 88.44 113 PRO A CA 1
ATOM 914 C C . PRO A 1 113 ? -3.112 1.957 -8.367 1.00 88.44 113 PRO A C 1
ATOM 916 O O . PRO A 1 113 ? -1.943 1.609 -8.217 1.00 88.44 113 PRO A O 1
ATOM 919 N N . LYS A 1 114 ? -3.531 3.207 -8.190 1.00 88.56 114 LYS A N 1
ATOM 920 C CA . LYS A 1 114 ? -2.675 4.340 -7.834 1.00 88.56 114 LYS A CA 1
ATOM 921 C C . LYS A 1 114 ? -3.357 5.217 -6.802 1.00 88.56 114 LYS A C 1
ATOM 923 O O . LYS A 1 114 ? -4.590 5.208 -6.683 1.00 88.56 114 LYS A O 1
ATOM 928 N N . PHE A 1 115 ? -2.563 5.975 -6.066 1.00 84.38 115 PHE A N 1
ATOM 929 C CA . PHE A 1 115 ? -3.090 6.970 -5.152 1.00 84.38 115 PHE A CA 1
ATOM 930 C C . PHE A 1 115 ? -3.682 8.145 -5.936 1.00 84.38 115 PHE A C 1
ATOM 932 O O . PHE A 1 115 ? -3.197 8.527 -6.999 1.00 84.38 115 PHE A O 1
ATOM 939 N N . SER A 1 116 ? -4.755 8.737 -5.413 1.00 77.50 116 SER A N 1
ATOM 940 C CA . SER A 1 116 ? -5.334 9.958 -5.977 1.00 77.50 116 SER A CA 1
ATOM 941 C C . SER A 1 116 ? -4.593 11.203 -5.492 1.00 77.50 116 SER A C 1
ATOM 943 O O . SER A 1 116 ? -4.107 11.992 -6.294 1.00 77.50 116 SER A O 1
ATOM 945 N N . PHE A 1 117 ? -4.511 11.390 -4.172 1.00 71.56 117 PHE A N 1
ATOM 946 C CA . PHE A 1 117 ? -3.847 12.530 -3.532 1.00 71.56 117 PHE A CA 1
ATOM 947 C C . PHE A 1 117 ? -3.385 12.132 -2.128 1.00 71.56 117 PHE A C 1
ATOM 949 O O . PHE A 1 117 ? -4.132 11.447 -1.433 1.00 71.56 117 PHE A O 1
ATOM 956 N N . ALA A 1 118 ? -2.186 12.544 -1.701 1.00 71.88 118 ALA A N 1
ATOM 957 C CA . ALA A 1 118 ? -1.664 12.306 -0.346 1.00 71.88 118 ALA A CA 1
ATOM 958 C C . ALA A 1 118 ? -1.854 10.856 0.165 1.00 71.88 118 ALA A C 1
ATOM 960 O O . ALA A 1 118 ? -2.323 10.638 1.278 1.00 71.88 118 ALA A O 1
ATOM 961 N N . ARG A 1 119 ? -1.542 9.857 -0.678 1.00 74.38 119 ARG A N 1
ATOM 962 C CA . ARG A 1 119 ? -1.684 8.413 -0.384 1.00 74.38 119 ARG A CA 1
ATOM 963 C C . ARG A 1 119 ? -3.113 7.940 -0.059 1.00 74.38 119 ARG A C 1
ATOM 965 O O . ARG A 1 119 ? -3.314 6.914 0.586 1.00 74.38 119 ARG A O 1
ATOM 972 N N . THR A 1 120 ? -4.122 8.659 -0.545 1.00 75.62 120 THR A N 1
ATOM 973 C CA . THR A 1 120 ? -5.535 8.253 -0.468 1.00 75.62 120 THR A CA 1
ATOM 974 C C . THR A 1 120 ? -6.013 7.612 -1.767 1.00 75.62 120 THR A C 1
ATOM 976 O O . THR A 1 120 ? -5.406 7.799 -2.823 1.00 75.62 120 THR A O 1
ATOM 979 N N . ILE A 1 121 ? -7.123 6.876 -1.689 1.00 76.62 121 ILE A N 1
ATOM 980 C CA . ILE A 1 121 ? -7.902 6.449 -2.855 1.00 76.62 121 ILE A CA 1
ATOM 981 C C . ILE A 1 121 ? -9.235 7.199 -2.882 1.00 76.62 121 ILE A C 1
ATOM 983 O O . ILE A 1 121 ? -9.845 7.446 -1.843 1.00 76.62 121 ILE A O 1
ATOM 987 N N . SER A 1 122 ? -9.701 7.551 -4.077 1.00 76.88 122 SER A N 1
ATOM 988 C CA . SER A 1 122 ? -10.954 8.288 -4.292 1.00 76.88 122 SER A CA 1
ATOM 989 C C . SER A 1 122 ? -12.173 7.386 -4.512 1.00 76.88 122 SER A C 1
ATOM 991 O O . SER A 1 122 ? -13.256 7.874 -4.834 1.00 76.88 122 SER A O 1
ATOM 993 N N . TYR A 1 123 ? -12.010 6.071 -4.359 1.00 78.00 123 TYR A N 1
ATOM 994 C CA . TYR A 1 123 ? -13.029 5.066 -4.644 1.00 78.00 123 TYR A CA 1
ATOM 995 C C . TYR A 1 123 ? -13.176 4.065 -3.493 1.00 78.00 123 TYR A C 1
ATOM 997 O O . TYR A 1 123 ? -12.301 3.929 -2.640 1.00 78.00 123 TYR A O 1
ATOM 1005 N N . VAL A 1 124 ? -14.307 3.354 -3.477 1.00 77.25 124 VAL A N 1
ATOM 1006 C CA . VAL A 1 124 ? -14.559 2.261 -2.530 1.00 77.25 124 VAL A CA 1
ATOM 1007 C C . VAL A 1 124 ? -14.000 0.964 -3.121 1.00 77.25 124 VAL A C 1
ATOM 1009 O O . VAL A 1 124 ? -14.398 0.606 -4.234 1.00 77.25 124 VAL A O 1
ATOM 1012 N N . PRO A 1 125 ? -13.111 0.244 -2.415 1.00 79.12 125 PRO A N 1
ATOM 1013 C CA . PRO A 1 125 ? -12.577 -1.021 -2.904 1.00 79.12 125 PRO A CA 1
ATOM 1014 C C . PRO A 1 125 ? -13.675 -2.049 -3.179 1.00 79.12 125 PRO A C 1
ATOM 1016 O O . PRO A 1 125 ? -14.635 -2.187 -2.420 1.00 79.12 125 PRO A O 1
ATOM 1019 N N . THR A 1 126 ? -13.512 -2.805 -4.261 1.00 75.62 126 THR A N 1
ATOM 1020 C CA . THR A 1 126 ? -14.397 -3.921 -4.630 1.00 75.62 126 THR A CA 1
ATOM 1021 C C . THR A 1 126 ? -13.668 -5.257 -4.457 1.00 75.62 126 THR A C 1
ATOM 1023 O O . THR A 1 126 ? -12.453 -5.286 -4.251 1.00 75.62 126 THR A O 1
ATOM 1026 N N . ASN A 1 127 ? -14.389 -6.386 -4.537 1.00 73.38 127 ASN A N 1
ATOM 1027 C CA . ASN A 1 127 ? -13.819 -7.740 -4.397 1.00 73.38 127 ASN A CA 1
ATOM 1028 C C . ASN A 1 127 ? -13.056 -7.950 -3.079 1.00 73.38 127 ASN A C 1
ATOM 1030 O O . ASN A 1 127 ? -11.945 -8.472 -3.042 1.00 73.38 127 ASN A O 1
ATOM 1034 N N . CYS A 1 128 ? -13.644 -7.481 -1.987 1.00 73.75 128 CYS A N 1
ATOM 1035 C CA . CYS A 1 128 ? -13.080 -7.604 -0.653 1.00 73.75 128 CYS A CA 1
ATOM 1036 C C . CYS A 1 128 ? -12.979 -9.059 -0.184 1.00 73.75 128 CYS A C 1
ATOM 1038 O O . CYS A 1 128 ? -13.757 -9.909 -0.613 1.00 73.75 128 CYS A O 1
ATOM 1040 N N . PHE A 1 129 ? -12.050 -9.326 0.741 1.00 70.31 129 PHE A N 1
ATOM 1041 C CA . PHE A 1 129 ? -11.874 -10.630 1.398 1.00 70.31 129 PHE A CA 1
ATOM 1042 C C . PHE A 1 129 ? -11.449 -11.776 0.473 1.00 70.31 129 PHE A C 1
ATOM 1044 O O . PHE A 1 129 ? -11.572 -12.948 0.826 1.00 70.31 129 PHE A O 1
ATOM 1051 N N . THR A 1 130 ? -10.893 -11.462 -0.697 1.00 72.38 130 THR A N 1
ATOM 1052 C CA . THR A 1 130 ? -10.229 -12.460 -1.543 1.00 72.38 130 THR A CA 1
ATOM 1053 C C . THR A 1 130 ? -8.870 -12.880 -0.977 1.00 72.38 130 THR A C 1
ATOM 1055 O O . THR A 1 130 ? -8.310 -13.878 -1.428 1.00 72.38 130 THR A O 1
ATOM 1058 N N . GLY A 1 131 ? -8.357 -12.149 0.018 1.00 74.69 131 GLY A N 1
ATOM 1059 C CA . GLY A 1 131 ? -7.033 -12.326 0.598 1.00 74.69 131 GLY A CA 1
ATOM 1060 C C . GLY A 1 131 ? -6.003 -11.429 -0.085 1.00 74.69 131 GLY A C 1
ATOM 1061 O O . GLY A 1 131 ? -6.009 -11.277 -1.310 1.00 74.69 131 GLY A O 1
ATOM 1062 N N . TYR A 1 132 ? -5.102 -10.862 0.722 1.00 81.25 132 TYR A N 1
ATOM 1063 C CA . TYR A 1 132 ? -4.104 -9.886 0.276 1.00 81.25 132 TYR A CA 1
ATOM 1064 C C . TYR A 1 132 ? -3.233 -10.406 -0.873 1.00 81.25 132 TYR A C 1
ATOM 1066 O O . TYR A 1 132 ? -3.084 -9.719 -1.875 1.00 81.25 132 TYR A O 1
ATOM 1074 N N . GLU A 1 133 ? -2.713 -11.633 -0.776 1.00 85.38 133 GLU A N 1
ATOM 1075 C CA . GLU A 1 133 ? -1.855 -12.210 -1.821 1.00 85.38 133 GLU A CA 1
ATOM 1076 C C . GLU A 1 133 ? -2.590 -12.374 -3.155 1.00 85.38 133 GLU A C 1
ATOM 1078 O O . GLU A 1 133 ? -2.040 -12.060 -4.208 1.00 85.38 133 GLU A O 1
ATOM 1083 N N . LYS A 1 134 ? -3.863 -12.795 -3.124 1.00 87.06 134 LYS A N 1
ATOM 1084 C CA . LYS A 1 134 ? -4.672 -12.938 -4.343 1.00 87.06 134 LYS A CA 1
ATOM 1085 C C . LYS A 1 134 ? -4.993 -11.588 -4.974 1.00 87.06 134 LYS A C 1
ATOM 1087 O O . LYS A 1 134 ? -4.964 -11.480 -6.197 1.00 87.06 134 LYS A O 1
ATOM 1092 N N . ARG A 1 135 ? -5.291 -10.567 -4.160 1.00 87.44 135 ARG A N 1
ATOM 1093 C CA . ARG A 1 135 ? -5.474 -9.190 -4.642 1.00 87.44 135 ARG A CA 1
ATOM 1094 C C . ARG A 1 135 ? -4.187 -8.681 -5.278 1.00 87.44 135 ARG A C 1
ATOM 1096 O O . ARG A 1 135 ? -4.223 -8.198 -6.401 1.00 87.44 135 ARG A O 1
ATOM 1103 N N . LEU A 1 136 ? -3.060 -8.851 -4.594 1.00 89.31 136 LEU A N 1
ATOM 1104 C CA . LEU A 1 136 ? -1.764 -8.391 -5.073 1.00 89.31 136 LEU A CA 1
ATOM 1105 C C . LEU A 1 136 ? -1.396 -9.024 -6.418 1.00 89.31 136 LEU A C 1
ATOM 1107 O O . LEU A 1 136 ? -0.978 -8.321 -7.332 1.00 89.31 136 LEU A O 1
ATOM 1111 N N . GLU A 1 137 ? -1.586 -10.335 -6.563 1.00 91.19 137 GLU A N 1
ATOM 1112 C CA . GLU A 1 137 ? -1.306 -11.022 -7.824 1.00 91.19 137 GLU A CA 1
ATOM 1113 C C . GLU A 1 137 ? -2.249 -10.556 -8.943 1.00 91.19 137 GLU A C 1
ATOM 1115 O O . GLU A 1 137 ? -1.808 -10.280 -10.057 1.00 91.19 137 GLU A O 1
ATOM 1120 N N . LYS A 1 138 ? -3.542 -10.398 -8.643 1.00 90.19 138 LYS A N 1
ATOM 1121 C CA . LYS A 1 138 ? -4.541 -9.949 -9.620 1.00 90.19 138 LYS A CA 1
ATOM 1122 C C . LYS A 1 138 ? -4.279 -8.522 -10.109 1.00 90.19 138 LYS A C 1
ATOM 1124 O O . LYS A 1 138 ? -4.334 -8.279 -11.312 1.00 90.19 138 LYS A O 1
ATOM 1129 N N . GLU A 1 139 ? -4.040 -7.594 -9.189 1.00 90.06 139 GLU A N 1
ATOM 1130 C CA . GLU A 1 139 ? -3.954 -6.164 -9.498 1.00 90.06 139 GLU A CA 1
ATOM 1131 C C . GLU A 1 139 ? -2.529 -5.753 -9.914 1.00 90.06 139 GLU A C 1
ATOM 1133 O O . GLU A 1 139 ? -2.355 -4.954 -10.833 1.00 90.06 139 GLU A O 1
ATOM 1138 N N . CYS A 1 140 ? -1.496 -6.345 -9.303 1.00 93.00 140 CYS A N 1
ATOM 1139 C CA . CYS A 1 140 ? -0.097 -5.940 -9.491 1.00 93.00 140 CYS A CA 1
ATOM 1140 C C . CYS A 1 140 ? 0.787 -7.000 -10.168 1.00 93.00 140 CYS A C 1
ATOM 1142 O O . CYS A 1 140 ? 1.911 -6.680 -10.559 1.00 93.00 140 CYS A O 1
ATOM 1144 N N . GLY A 1 141 ? 0.329 -8.246 -10.347 1.00 91.94 141 GLY A N 1
ATOM 1145 C CA . GLY A 1 141 ? 1.160 -9.347 -10.864 1.00 91.94 141 GLY A CA 1
ATOM 1146 C C . GLY A 1 141 ? 1.728 -9.090 -12.264 1.00 91.94 141 GLY A C 1
ATOM 1147 O O . GLY A 1 141 ? 2.882 -9.410 -12.553 1.00 91.94 141 GLY A O 1
ATOM 1148 N N . ARG A 1 142 ? 0.972 -8.401 -13.130 1.00 91.31 142 ARG A N 1
ATOM 1149 C CA . ARG A 1 142 ? 1.467 -8.005 -14.463 1.00 91.31 142 ARG A CA 1
ATOM 1150 C C . ARG A 1 142 ? 2.581 -6.960 -14.389 1.00 91.31 142 ARG A C 1
ATOM 1152 O O . ARG A 1 142 ? 3.541 -7.057 -15.144 1.00 91.31 142 ARG A O 1
ATOM 1159 N N . LEU A 1 143 ? 2.478 -5.995 -13.473 1.00 91.19 143 LEU A N 1
ATOM 1160 C CA . LEU A 1 143 ? 3.536 -5.007 -13.239 1.00 91.19 143 LEU A CA 1
ATOM 1161 C C . LEU A 1 143 ? 4.781 -5.664 -12.638 1.00 91.19 143 LEU A C 1
ATOM 1163 O O . LEU A 1 143 ? 5.893 -5.383 -13.080 1.00 91.19 143 LEU A O 1
ATOM 1167 N N . LYS A 1 144 ? 4.591 -6.607 -11.707 1.00 91.00 144 LYS A N 1
ATOM 1168 C CA . LYS A 1 144 ? 5.667 -7.428 -11.137 1.00 91.00 144 LYS A CA 1
ATOM 1169 C C . LYS A 1 144 ? 6.468 -8.147 -12.222 1.00 91.00 144 LYS A C 1
ATOM 1171 O O . LYS A 1 144 ? 7.690 -8.148 -12.179 1.00 91.00 144 LYS A O 1
ATOM 1176 N N . ALA A 1 145 ? 5.795 -8.723 -13.219 1.00 88.75 145 ALA A N 1
ATOM 1177 C CA . ALA A 1 145 ? 6.458 -9.396 -14.339 1.00 88.75 145 ALA A CA 1
ATOM 1178 C C . ALA A 1 145 ? 7.264 -8.439 -15.244 1.00 88.75 145 ALA A C 1
ATOM 1180 O O . ALA A 1 145 ? 8.206 -8.869 -15.911 1.00 88.75 145 ALA A O 1
ATOM 1181 N N . CYS A 1 146 ? 6.906 -7.153 -15.263 1.00 89.25 146 CYS A N 1
ATOM 1182 C CA . CYS A 1 146 ? 7.601 -6.109 -16.018 1.00 89.25 146 CYS A CA 1
ATOM 1183 C C . CYS A 1 146 ? 8.743 -5.444 -15.239 1.00 89.25 146 CYS A C 1
ATOM 1185 O O . CYS A 1 146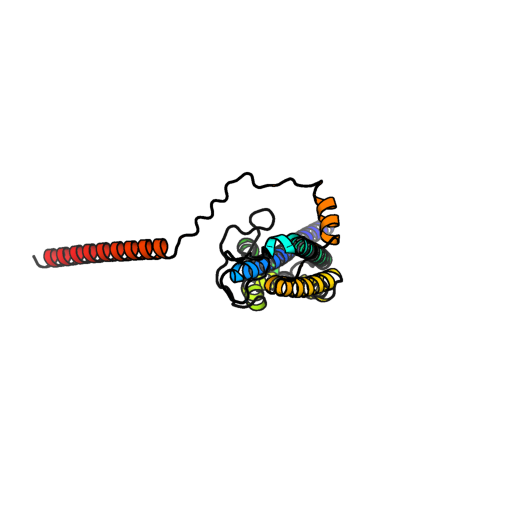 ? 9.605 -4.824 -15.852 1.00 89.25 146 CYS A O 1
ATOM 1187 N N . CYS A 1 147 ? 8.794 -5.617 -13.917 1.00 89.19 147 CYS A N 1
ATOM 1188 C CA . CYS A 1 147 ? 9.881 -5.142 -13.072 1.00 89.19 147 CYS A CA 1
ATOM 1189 C C . CYS A 1 147 ? 10.794 -6.305 -12.650 1.00 89.19 147 CYS A C 1
ATOM 1191 O O . CYS A 1 147 ? 10.590 -6.964 -11.629 1.00 89.19 147 CYS A O 1
ATOM 1193 N N . ALA A 1 148 ? 11.868 -6.546 -13.407 1.00 83.69 148 ALA A N 1
ATOM 1194 C CA . ALA A 1 148 ? 12.826 -7.614 -13.088 1.00 83.69 148 ALA A CA 1
ATOM 1195 C C . ALA A 1 148 ? 13.502 -7.435 -11.710 1.00 83.69 148 ALA A C 1
ATOM 1197 O O . ALA A 1 148 ? 13.905 -8.414 -11.075 1.00 83.69 148 ALA A O 1
ATOM 1198 N N . ALA A 1 149 ? 13.601 -6.191 -11.228 1.00 88.69 149 ALA A N 1
ATOM 1199 C CA . ALA A 1 149 ? 14.181 -5.858 -9.931 1.00 88.69 149 ALA A CA 1
ATOM 1200 C C . ALA A 1 149 ? 13.373 -6.408 -8.743 1.00 88.69 149 ALA A C 1
ATOM 1202 O O . ALA A 1 149 ? 13.952 -6.656 -7.686 1.00 88.69 149 ALA A O 1
ATOM 1203 N N . THR A 1 150 ? 12.070 -6.677 -8.904 1.00 87.94 150 THR A N 1
ATOM 1204 C CA . THR A 1 150 ? 11.206 -7.102 -7.791 1.00 87.94 150 THR A CA 1
ATOM 1205 C C . THR A 1 150 ? 11.699 -8.375 -7.106 1.00 87.94 150 THR A C 1
ATOM 1207 O O . THR A 1 150 ? 11.698 -8.452 -5.880 1.00 87.94 150 THR A O 1
ATOM 1210 N N . ASN A 1 151 ? 12.169 -9.368 -7.867 1.00 86.69 151 ASN A N 1
ATOM 1211 C CA . ASN A 1 151 ? 12.671 -10.615 -7.280 1.00 86.69 151 ASN A CA 1
ATOM 1212 C C . ASN A 1 151 ? 13.968 -10.394 -6.488 1.00 86.69 151 ASN A C 1
ATOM 1214 O O . ASN A 1 151 ? 14.169 -11.021 -5.453 1.00 86.69 151 ASN A O 1
ATOM 1218 N N . ARG A 1 152 ? 14.827 -9.474 -6.947 1.00 90.00 152 ARG A N 1
ATOM 1219 C CA . ARG A 1 152 ? 16.075 -9.119 -6.257 1.00 90.00 152 ARG A CA 1
ATOM 1220 C C . ARG A 1 152 ? 15.810 -8.325 -4.981 1.00 90.00 152 ARG A C 1
ATOM 1222 O O . ARG A 1 152 ? 16.505 -8.528 -3.994 1.00 90.00 152 ARG A O 1
ATOM 1229 N N . CYS A 1 153 ? 14.774 -7.491 -4.977 1.00 92.62 153 CYS A N 1
ATOM 1230 C CA . CYS A 1 153 ? 14.413 -6.629 -3.851 1.00 92.62 153 CYS A CA 1
ATOM 1231 C C . CYS A 1 153 ? 13.406 -7.238 -2.871 1.00 92.62 153 CYS A C 1
ATOM 1233 O O . CYS A 1 153 ? 13.071 -6.604 -1.873 1.00 92.62 153 CYS A O 1
ATOM 1235 N N . HIS A 1 154 ? 12.961 -8.479 -3.095 1.00 89.31 154 HIS A N 1
ATOM 1236 C CA . HIS A 1 154 ? 12.008 -9.152 -2.209 1.00 89.31 154 HIS A CA 1
ATOM 1237 C C . HIS A 1 154 ? 12.487 -9.208 -0.749 1.00 89.31 154 HIS A C 1
ATOM 1239 O O . HIS A 1 154 ? 11.691 -9.010 0.165 1.00 89.31 154 HIS A O 1
ATOM 1245 N N . HIS A 1 155 ? 13.790 -9.414 -0.531 1.00 90.69 155 HIS A N 1
ATOM 1246 C CA . HIS A 1 155 ? 14.396 -9.459 0.803 1.00 90.69 155 HIS A CA 1
ATOM 1247 C C . HIS A 1 155 ? 14.183 -8.164 1.604 1.00 90.69 155 HIS A C 1
ATOM 1249 O O . HIS A 1 155 ? 14.096 -8.205 2.826 1.00 90.69 155 HIS A O 1
ATOM 1255 N N . VAL A 1 156 ? 14.032 -7.008 0.946 1.00 91.75 156 VAL A N 1
ATOM 1256 C CA . VAL A 1 156 ? 13.740 -5.744 1.638 1.00 91.75 156 VAL A CA 1
ATOM 1257 C C . VAL A 1 156 ? 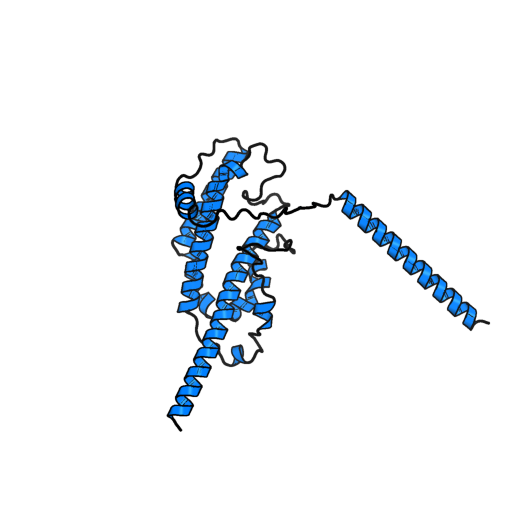12.374 -5.812 2.315 1.00 91.75 156 VAL A C 1
ATOM 1259 O O . VAL A 1 156 ? 12.213 -5.327 3.430 1.00 91.75 156 VAL A O 1
ATOM 1262 N N . LEU A 1 157 ? 11.396 -6.463 1.685 1.00 86.75 157 LEU A N 1
ATOM 1263 C CA . LEU A 1 157 ? 10.038 -6.584 2.215 1.00 86.75 157 LEU A CA 1
ATOM 1264 C C . LEU A 1 157 ? 9.915 -7.616 3.344 1.00 86.75 157 LEU A C 1
ATOM 1266 O O . LEU A 1 157 ? 8.964 -7.526 4.122 1.00 86.75 157 LEU A O 1
ATOM 1270 N N . SER A 1 158 ? 10.833 -8.584 3.435 1.00 86.56 158 SER A N 1
ATOM 1271 C CA . SER A 1 158 ? 10.783 -9.663 4.432 1.00 86.56 158 SER A CA 1
ATOM 1272 C C . SER A 1 158 ? 11.809 -9.518 5.557 1.00 86.56 158 SER A C 1
ATOM 1274 O O . SER A 1 158 ? 11.469 -9.744 6.719 1.00 86.56 158 SER A O 1
ATOM 1276 N N . ASP A 1 159 ? 13.038 -9.114 5.234 1.00 90.62 159 ASP A N 1
ATOM 1277 C CA . ASP A 1 159 ? 14.206 -9.309 6.102 1.00 90.62 159 ASP A CA 1
ATOM 1278 C C . ASP A 1 159 ? 14.812 -7.996 6.611 1.00 90.62 159 ASP A C 1
ATOM 1280 O O . ASP A 1 159 ? 15.624 -8.020 7.543 1.00 90.62 159 ASP A O 1
ATOM 1284 N N . SER A 1 160 ? 14.423 -6.855 6.028 1.00 90.38 160 SER A N 1
ATOM 1285 C CA . SER A 1 160 ? 14.898 -5.538 6.463 1.00 90.38 160 SER A CA 1
ATOM 1286 C C . SER A 1 160 ? 14.487 -5.234 7.902 1.00 90.38 160 SER A C 1
ATOM 1288 O O . SER A 1 160 ? 13.471 -5.717 8.415 1.00 90.38 160 SER A O 1
ATOM 1290 N N . ASP A 1 161 ? 15.261 -4.378 8.561 1.00 89.31 161 ASP A N 1
ATOM 1291 C CA . ASP A 1 161 ? 14.932 -3.938 9.914 1.00 89.31 161 ASP A CA 1
ATOM 1292 C C . ASP A 1 161 ? 13.622 -3.141 9.944 1.00 89.31 161 ASP A C 1
ATOM 1294 O O . ASP A 1 161 ? 12.858 -3.261 10.904 1.00 89.31 161 ASP A O 1
ATOM 1298 N N . ALA A 1 162 ? 13.296 -2.421 8.863 1.00 86.06 162 ALA A N 1
ATOM 1299 C CA . ALA A 1 162 ? 11.998 -1.777 8.690 1.00 86.06 162 ALA A CA 1
ATOM 1300 C C . ALA A 1 162 ? 10.860 -2.809 8.613 1.00 86.06 162 ALA A C 1
ATOM 1302 O O . ALA A 1 162 ? 9.850 -2.656 9.299 1.00 86.06 162 ALA A O 1
ATOM 1303 N N . ALA A 1 163 ? 11.027 -3.901 7.857 1.00 86.88 163 ALA A N 1
ATOM 1304 C CA . ALA A 1 163 ? 10.033 -4.974 7.765 1.00 86.88 163 ALA A CA 1
ATOM 1305 C C . ALA A 1 163 ? 9.829 -5.692 9.109 1.00 86.88 163 ALA A C 1
ATOM 1307 O O . ALA A 1 163 ? 8.689 -5.924 9.528 1.00 86.88 163 ALA A O 1
ATOM 1308 N N . LYS A 1 164 ? 10.917 -5.995 9.827 1.00 90.38 164 LYS A N 1
ATOM 1309 C CA . LYS A 1 164 ? 10.864 -6.590 11.173 1.00 90.38 164 LYS A CA 1
ATOM 1310 C C . LYS A 1 164 ? 10.172 -5.661 12.168 1.00 90.38 164 LYS A C 1
ATOM 1312 O O . LYS A 1 164 ? 9.265 -6.098 12.878 1.00 90.38 164 LYS A O 1
ATOM 1317 N N . SER A 1 165 ? 10.553 -4.383 12.180 1.00 88.50 165 SER A N 1
ATOM 1318 C CA . SER A 1 165 ? 9.955 -3.363 13.049 1.00 88.50 165 SER A CA 1
ATOM 1319 C C . SER A 1 165 ? 8.471 -3.186 12.750 1.00 88.50 165 SER A C 1
ATOM 1321 O O . SER A 1 165 ? 7.655 -3.161 13.666 1.00 88.50 165 SER A O 1
ATOM 1323 N N . LEU A 1 166 ? 8.090 -3.150 11.473 1.00 85.75 166 LEU A N 1
ATOM 1324 C CA . LEU A 1 166 ? 6.698 -3.053 11.050 1.00 85.75 166 LEU A CA 1
ATOM 1325 C C . LEU A 1 166 ? 5.868 -4.254 11.521 1.00 85.75 166 LEU A C 1
ATOM 1327 O O . LEU A 1 166 ? 4.772 -4.080 12.054 1.00 85.75 166 LEU A O 1
ATOM 1331 N N . ASN A 1 167 ? 6.378 -5.474 11.353 1.00 86.00 167 ASN A N 1
ATOM 1332 C CA . ASN A 1 167 ? 5.678 -6.685 11.785 1.00 86.00 167 ASN A CA 1
ATOM 1333 C C . ASN A 1 167 ? 5.558 -6.769 13.313 1.00 86.00 167 ASN A C 1
ATOM 1335 O O . ASN A 1 167 ? 4.488 -7.119 13.817 1.00 86.00 167 ASN A O 1
ATOM 1339 N N . SER A 1 168 ? 6.609 -6.386 14.042 1.00 88.31 168 SER A N 1
ATOM 1340 C CA . SER A 1 168 ? 6.590 -6.287 15.505 1.00 88.31 168 SER A CA 1
ATOM 1341 C C . SER A 1 168 ? 5.551 -5.267 15.986 1.00 88.31 168 SER A C 1
ATOM 1343 O O . SER A 1 168 ? 4.661 -5.603 16.767 1.00 88.31 168 SER A O 1
ATOM 1345 N N . THR A 1 169 ? 5.568 -4.051 15.430 1.00 86.38 169 THR A N 1
ATOM 1346 C CA . THR A 1 169 ? 4.605 -2.990 15.768 1.00 86.38 169 THR A CA 1
ATOM 1347 C C . THR A 1 169 ? 3.172 -3.408 15.454 1.00 86.38 169 THR A C 1
ATOM 1349 O O . THR A 1 169 ? 2.267 -3.151 16.246 1.00 86.38 169 THR A O 1
ATOM 1352 N N . ARG A 1 170 ? 2.933 -4.114 14.338 1.00 84.38 170 ARG A N 1
ATOM 1353 C CA . ARG A 1 170 ? 1.606 -4.672 14.030 1.00 84.38 170 ARG A CA 1
ATOM 1354 C C . ARG A 1 170 ? 1.156 -5.654 15.108 1.00 84.38 170 ARG A C 1
ATOM 1356 O O . ARG A 1 170 ? 0.016 -5.560 15.555 1.00 84.38 170 ARG A O 1
ATOM 1363 N N . ALA A 1 171 ? 2.021 -6.574 15.529 1.00 84.38 171 ALA A N 1
ATOM 1364 C CA . ALA A 1 171 ? 1.688 -7.552 16.562 1.00 84.38 171 ALA A CA 1
ATOM 1365 C C . ALA A 1 171 ? 1.366 -6.880 17.910 1.00 84.38 171 ALA A C 1
ATOM 1367 O O . ALA A 1 171 ? 0.343 -7.196 18.527 1.00 84.38 171 ALA A O 1
ATOM 1368 N N . GLU A 1 172 ? 2.175 -5.907 18.331 1.00 86.62 172 GLU A N 1
ATOM 1369 C CA . GLU A 1 172 ? 1.947 -5.158 19.573 1.00 86.62 172 GLU A CA 1
ATOM 1370 C C . GLU A 1 172 ? 0.679 -4.305 19.513 1.00 86.62 172 GLU A C 1
ATOM 1372 O O . GLU A 1 172 ? -0.121 -4.316 20.452 1.00 86.62 172 GLU A O 1
ATOM 1377 N N . MET A 1 173 ? 0.414 -3.638 18.389 1.00 83.75 173 MET A N 1
ATOM 1378 C CA . MET A 1 173 ? -0.820 -2.875 18.220 1.00 83.75 173 MET A CA 1
ATOM 1379 C C . MET A 1 173 ? -2.054 -3.781 18.293 1.00 83.75 173 MET A C 1
ATOM 1381 O O . MET A 1 173 ? -3.045 -3.427 18.926 1.00 83.75 173 MET A O 1
ATOM 1385 N N . TRP A 1 174 ? -1.997 -4.980 17.704 1.00 82.56 174 TRP A N 1
ATOM 1386 C CA . TRP A 1 174 ? -3.067 -5.976 17.826 1.00 82.56 174 TRP A CA 1
ATOM 1387 C C . TRP A 1 174 ? -3.311 -6.387 19.281 1.00 82.56 174 TRP A C 1
ATOM 1389 O O . TRP A 1 174 ? -4.461 -6.509 19.712 1.00 82.56 174 TRP A O 1
ATOM 1399 N N . LYS A 1 175 ? -2.243 -6.590 20.054 1.00 85.19 175 LYS A N 1
ATOM 1400 C CA . LYS A 1 175 ? -2.329 -6.925 21.479 1.00 85.19 175 LYS A CA 1
ATOM 1401 C C . LYS A 1 175 ? -2.958 -5.785 22.282 1.00 85.19 175 LYS A C 1
ATOM 1403 O O . LYS A 1 175 ? -3.905 -6.033 23.032 1.00 85.19 175 LYS A O 1
ATOM 1408 N N . ARG A 1 176 ? -2.486 -4.552 22.077 1.00 86.44 176 ARG A N 1
ATOM 1409 C CA . ARG A 1 176 ? -3.008 -3.335 22.721 1.00 86.44 176 ARG A CA 1
ATOM 1410 C C . ARG A 1 176 ? -4.472 -3.099 22.361 1.00 86.44 176 ARG A C 1
ATOM 1412 O O . ARG A 1 176 ? -5.282 -2.847 23.246 1.00 86.44 176 ARG A O 1
ATOM 1419 N N . ALA A 1 177 ? -4.850 -3.290 21.101 1.00 82.50 177 ALA A N 1
ATOM 1420 C CA . ALA A 1 177 ? -6.233 -3.151 20.664 1.00 82.50 177 ALA A CA 1
ATOM 1421 C C . ALA A 1 177 ? -7.180 -4.153 21.330 1.00 82.50 177 ALA A C 1
ATOM 1423 O O . ALA A 1 177 ? -8.222 -3.752 21.849 1.00 82.50 177 ALA A O 1
ATOM 1424 N N . ARG A 1 178 ? -6.789 -5.428 21.432 1.00 83.31 178 ARG A N 1
ATOM 1425 C CA . ARG A 1 178 ? -7.558 -6.419 22.205 1.00 83.31 178 ARG A CA 1
ATOM 1426 C C . ARG A 1 178 ? -7.642 -6.064 23.690 1.00 83.31 178 ARG A C 1
ATOM 1428 O O . ARG A 1 178 ? -8.662 -6.332 24.320 1.00 83.31 178 ARG A O 1
ATOM 1435 N N . GLY A 1 179 ? -6.584 -5.482 24.255 1.00 85.88 179 GLY A N 1
ATOM 1436 C CA . GLY A 1 179 ? -6.596 -4.948 25.618 1.00 85.88 179 GLY A CA 1
ATOM 1437 C C . GLY A 1 179 ? -7.628 -3.836 25.784 1.00 85.88 179 GLY A C 1
ATOM 1438 O O . GLY A 1 179 ? -8.470 -3.890 26.683 1.00 85.88 179 GLY A O 1
ATOM 1439 N N . CYS A 1 180 ? -7.663 -2.891 24.843 1.00 85.94 180 CYS A N 1
ATOM 1440 C CA . CYS A 1 180 ? -8.668 -1.834 24.830 1.00 85.94 180 CYS A CA 1
ATOM 1441 C C . CYS A 1 180 ? -10.091 -2.377 24.794 1.00 85.94 180 CYS A C 1
ATOM 1443 O O . CYS A 1 180 ? -10.939 -1.939 25.569 1.00 85.94 180 CYS A O 1
ATOM 1445 N N . GLU A 1 181 ? -10.359 -3.360 23.932 1.00 81.88 181 GLU A N 1
ATOM 1446 C CA . GLU A 1 181 ? -11.674 -4.000 23.836 1.00 81.88 181 GLU A CA 1
ATOM 1447 C C . GLU A 1 181 ? -12.091 -4.646 25.159 1.00 81.88 181 GLU A C 1
ATOM 1449 O O . GLU A 1 181 ? -13.275 -4.645 25.499 1.00 81.88 181 GLU A O 1
ATOM 1454 N N . ARG A 1 182 ? -11.132 -5.126 25.962 1.00 86.94 182 ARG A N 1
ATOM 1455 C CA . ARG A 1 182 ? -11.363 -5.624 27.327 1.00 86.94 182 ARG A CA 1
ATOM 1456 C C . ARG A 1 182 ? -11.479 -4.520 28.376 1.00 86.94 182 ARG A C 1
ATOM 1458 O O . ARG A 1 182 ? -12.101 -4.741 29.406 1.00 86.94 182 ARG A O 1
ATOM 1465 N N . GLY A 1 183 ? -11.088 -3.288 28.061 1.00 84.00 183 GLY A N 1
ATOM 1466 C CA . GLY A 1 183 ? -11.168 -2.129 28.958 1.00 84.00 183 GLY A CA 1
ATOM 1467 C C . GLY A 1 183 ? -9.866 -1.830 29.686 1.00 84.00 183 GLY A C 1
ATOM 1468 O O . GLY A 1 183 ? -9.887 -1.087 30.659 1.00 84.00 183 GLY A O 1
ATOM 1469 N N . GLU A 1 184 ? -8.758 -2.401 29.218 1.00 87.00 184 GLU A N 1
ATOM 1470 C CA . GLU A 1 184 ? -7.428 -2.073 29.715 1.00 87.00 184 GLU A CA 1
ATOM 1471 C C . GLU A 1 184 ? -7.078 -0.622 29.354 1.00 87.00 184 GLU A C 1
ATOM 1473 O O . GLU A 1 184 ? -7.507 -0.080 28.324 1.00 87.00 184 GLU A O 1
ATOM 1478 N N . GLU A 1 185 ? -6.312 0.020 30.231 1.00 84.62 185 GLU A N 1
ATOM 1479 C CA . GLU A 1 185 ? -5.753 1.334 29.960 1.00 84.62 185 GLU A CA 1
ATOM 1480 C C . GLU A 1 185 ? -4.658 1.208 28.897 1.00 84.62 185 GLU A C 1
ATOM 1482 O O . GLU A 1 185 ? -3.803 0.324 28.957 1.00 84.62 185 GLU A O 1
ATOM 1487 N N . ILE A 1 186 ? -4.719 2.074 27.887 1.00 83.31 186 ILE A N 1
ATOM 1488 C CA . ILE A 1 186 ? -3.693 2.163 26.855 1.00 83.31 186 ILE A CA 1
ATOM 1489 C C . ILE A 1 186 ? -2.920 3.438 27.114 1.00 83.31 186 ILE A C 1
ATOM 1491 O O . ILE A 1 186 ? -3.438 4.533 26.886 1.00 83.31 186 ILE A O 1
ATOM 1495 N N . GLU A 1 187 ? -1.665 3.284 27.511 1.00 82.44 187 GLU A N 1
ATOM 1496 C CA . GLU A 1 187 ? -0.736 4.401 27.507 1.00 82.44 187 GLU A CA 1
ATOM 1497 C C . GLU A 1 187 ? -0.336 4.750 26.065 1.00 82.44 187 GLU A C 1
ATOM 1499 O O . GLU A 1 187 ? 0.007 3.842 25.288 1.00 82.44 187 GLU A O 1
ATOM 1504 N N . PRO A 1 188 ? -0.374 6.036 25.674 1.00 75.75 188 PRO A N 1
ATOM 1505 C CA . PRO A 1 188 ? 0.081 6.472 24.361 1.00 75.75 188 PRO A CA 1
ATOM 1506 C C . PRO A 1 188 ? 1.555 6.117 24.142 1.00 75.75 188 PRO A C 1
ATOM 1508 O O . PRO A 1 188 ? 2.394 6.352 25.009 1.00 75.75 188 PRO A O 1
ATOM 1511 N N . LEU A 1 189 ? 1.894 5.596 22.961 1.00 77.69 189 LEU A N 1
ATOM 1512 C CA . LEU A 1 189 ? 3.295 5.377 22.591 1.00 77.69 189 LEU A CA 1
ATOM 1513 C C . LEU A 1 189 ? 4.044 6.717 22.537 1.00 77.69 189 LEU A C 1
ATOM 1515 O O . LEU A 1 189 ? 3.651 7.606 21.778 1.00 77.69 189 LEU A O 1
ATOM 1519 N N . GLN A 1 190 ? 5.135 6.833 23.303 1.00 69.81 190 GLN A N 1
ATOM 1520 C CA . GLN A 1 190 ? 5.983 8.033 23.333 1.00 69.81 190 GLN A CA 1
ATOM 1521 C C . GLN A 1 190 ? 6.789 8.220 22.041 1.00 69.81 190 GLN A C 1
ATOM 1523 O O . GLN A 1 190 ? 6.880 9.333 21.540 1.00 69.81 190 GLN A O 1
ATOM 1528 N N . LEU A 1 191 ? 7.269 7.135 21.425 1.00 66.19 191 LEU A N 1
ATOM 1529 C CA . LEU A 1 191 ? 8.017 7.193 20.160 1.00 66.19 191 LEU A CA 1
ATOM 1530 C C . LEU A 1 191 ? 7.207 7.842 19.019 1.00 66.19 191 LEU A C 1
ATOM 1532 O O . LEU A 1 191 ? 7.740 8.561 18.182 1.00 66.19 191 LEU A O 1
ATOM 1536 N N . ALA A 1 192 ? 5.889 7.642 19.005 1.00 58.25 192 ALA A N 1
ATOM 1537 C CA . ALA A 1 192 ? 5.006 8.294 18.042 1.00 58.25 192 ALA A CA 1
ATOM 1538 C C . ALA A 1 192 ? 4.823 9.798 18.319 1.00 58.25 192 ALA A C 1
ATOM 1540 O O . ALA A 1 192 ? 4.506 10.543 17.395 1.00 58.25 192 ALA A O 1
ATOM 1541 N N . LEU A 1 193 ? 5.010 10.245 19.567 1.00 60.00 193 LEU A N 1
ATOM 1542 C CA . LEU A 1 193 ? 5.013 11.667 19.921 1.00 60.00 193 LEU A CA 1
ATOM 1543 C C . LEU A 1 193 ? 6.291 12.346 19.421 1.00 60.00 193 LEU A C 1
ATOM 1545 O O . LEU A 1 193 ? 6.210 13.461 18.925 1.00 60.00 193 LEU A O 1
ATOM 1549 N N . GLU A 1 194 ? 7.435 11.663 19.476 1.00 62.81 194 GLU A N 1
ATOM 1550 C CA . GLU A 1 194 ? 8.703 12.162 18.925 1.00 62.81 194 GLU A CA 1
ATOM 1551 C C . GLU A 1 194 ? 8.654 12.266 17.395 1.00 62.81 194 GLU A C 1
ATOM 1553 O O . GLU A 1 194 ? 9.003 13.301 16.832 1.00 62.81 194 GLU A O 1
ATOM 1558 N N . ILE A 1 195 ? 8.127 11.240 16.716 1.00 64.19 195 ILE A N 1
ATOM 1559 C CA . ILE A 1 195 ? 7.916 11.267 15.258 1.00 64.19 195 ILE A CA 1
ATOM 1560 C C . ILE A 1 195 ? 6.891 12.345 14.874 1.00 64.19 195 ILE A C 1
ATOM 1562 O O . ILE A 1 195 ? 7.065 13.032 13.871 1.00 64.19 195 ILE A O 1
ATOM 1566 N N . ALA A 1 196 ? 5.816 12.525 15.649 1.00 55.03 196 ALA A N 1
ATOM 1567 C CA . ALA A 1 196 ? 4.843 13.589 15.397 1.00 55.03 196 ALA A CA 1
ATOM 1568 C C . ALA A 1 196 ? 5.450 14.985 15.605 1.00 55.03 196 ALA A C 1
ATOM 1570 O O . ALA A 1 196 ? 5.224 15.854 14.773 1.00 55.03 196 ALA A O 1
ATOM 1571 N N . ALA A 1 197 ? 6.270 15.177 16.641 1.00 58.56 197 ALA A N 1
ATOM 1572 C CA . ALA A 1 197 ? 6.962 16.438 16.896 1.00 58.56 197 ALA A CA 1
ATOM 1573 C C . ALA A 1 197 ? 7.961 16.799 15.784 1.00 58.56 197 ALA A C 1
ATOM 1575 O O . ALA A 1 197 ? 8.147 17.974 15.496 1.00 58.56 197 ALA A O 1
ATOM 1576 N N . GLN A 1 198 ? 8.566 15.805 15.126 1.00 56.28 198 GLN A N 1
ATOM 1577 C CA . GLN A 1 198 ? 9.421 16.020 13.951 1.00 56.28 198 GLN A CA 1
ATOM 1578 C C . GLN A 1 198 ? 8.635 16.352 12.671 1.00 56.28 198 GLN A C 1
ATOM 1580 O O . GLN A 1 198 ? 9.202 16.941 11.758 1.00 56.28 198 GLN A O 1
ATOM 1585 N N . ASN A 1 199 ? 7.354 15.975 12.591 1.00 48.44 199 ASN A N 1
ATOM 1586 C CA . ASN A 1 199 ? 6.494 16.245 11.434 1.00 48.44 199 ASN A CA 1
ATOM 1587 C C . ASN A 1 199 ? 5.578 17.470 11.623 1.00 48.44 199 ASN A C 1
ATOM 1589 O O . ASN A 1 199 ? 4.973 17.909 10.654 1.00 48.44 199 ASN A O 1
ATOM 1593 N N . ASP A 1 200 ? 5.452 18.041 12.826 1.00 44.12 200 ASP A N 1
ATOM 1594 C CA . ASP A 1 200 ? 4.589 19.215 13.062 1.00 44.12 200 ASP A CA 1
ATOM 1595 C C . ASP A 1 200 ? 5.151 20.521 12.454 1.00 44.12 200 ASP A C 1
ATOM 1597 O O . ASP A 1 200 ? 4.388 21.470 12.258 1.00 44.12 200 ASP A O 1
ATOM 1601 N N . ASP A 1 201 ? 6.436 20.561 12.078 1.00 43.78 201 ASP A N 1
ATOM 1602 C CA . ASP A 1 201 ? 7.008 21.667 11.290 1.00 43.78 201 ASP A CA 1
ATOM 1603 C C . ASP A 1 201 ? 6.633 21.591 9.793 1.00 43.78 201 ASP A C 1
ATOM 1605 O O . ASP A 1 201 ? 6.636 22.613 9.107 1.00 43.78 201 ASP A O 1
ATOM 1609 N N . ASP A 1 202 ? 6.210 20.421 9.297 1.00 44.56 202 ASP A N 1
ATOM 1610 C CA . ASP A 1 202 ? 5.769 20.211 7.916 1.00 44.56 202 ASP A CA 1
ATOM 1611 C C . ASP A 1 202 ? 4.348 19.618 7.881 1.00 44.56 202 ASP A C 1
ATOM 1613 O O . ASP A 1 202 ? 4.139 18.411 7.891 1.00 44.56 202 ASP A O 1
ATOM 1617 N N . GLN A 1 203 ? 3.366 20.512 7.712 1.00 43.00 203 GLN A N 1
ATOM 1618 C CA . GLN A 1 203 ? 1.954 20.266 7.363 1.00 43.00 203 GLN A CA 1
ATOM 1619 C C . GLN A 1 203 ? 0.938 20.272 8.510 1.00 43.00 203 GLN A C 1
ATOM 1621 O O . GLN A 1 203 ? 0.285 19.286 8.848 1.00 43.00 203 GLN A O 1
ATOM 1626 N N . THR A 1 204 ? 0.542 21.499 8.850 1.00 39.31 204 THR A N 1
ATOM 1627 C CA . THR A 1 204 ? -0.853 21.864 9.145 1.00 39.31 204 THR A CA 1
ATOM 1628 C C . THR A 1 204 ? -1.769 21.643 7.921 1.00 39.31 204 THR A C 1
ATOM 1630 O O . THR A 1 204 ? -2.529 22.527 7.526 1.00 39.31 204 THR A O 1
ATOM 1633 N N . TRP A 1 205 ? -1.716 20.486 7.256 1.00 41.56 205 TRP A N 1
ATOM 1634 C CA . TRP A 1 205 ? -2.670 20.162 6.199 1.00 41.56 205 TRP A CA 1
ATOM 1635 C C . TRP A 1 205 ? -3.884 19.473 6.817 1.00 41.56 205 TRP A C 1
ATOM 1637 O O . TRP A 1 205 ? -4.003 18.255 6.880 1.00 41.56 205 TRP A O 1
ATOM 1647 N N . SER A 1 206 ? -4.809 20.296 7.303 1.00 34.81 206 SER A N 1
ATOM 1648 C CA . SER A 1 206 ? -6.202 19.884 7.445 1.00 34.81 206 SER A CA 1
ATOM 1649 C C . SER A 1 206 ? -6.879 20.131 6.095 1.00 34.81 206 SER A C 1
ATOM 1651 O O . SER A 1 206 ? -6.813 21.259 5.593 1.00 34.81 206 SER A O 1
ATOM 1653 N N . PRO A 1 207 ? -7.525 19.132 5.463 1.00 36.81 207 PRO A N 1
ATOM 1654 C CA . PRO A 1 207 ? -8.320 19.401 4.280 1.00 36.81 207 PRO A CA 1
ATOM 1655 C C . PRO A 1 207 ? -9.446 20.354 4.689 1.00 36.81 207 PRO A C 1
ATOM 1657 O O . PRO A 1 207 ? -10.410 19.965 5.346 1.00 36.81 207 PRO A O 1
ATOM 1660 N N . LYS A 1 208 ? -9.329 21.629 4.305 1.00 35.00 208 LYS A N 1
ATOM 1661 C CA . LYS A 1 208 ? -10.433 22.596 4.324 1.00 35.00 208 LYS A CA 1
ATOM 1662 C C . LYS A 1 208 ? -11.390 22.245 3.190 1.00 35.00 208 LYS A C 1
ATOM 1664 O O . LYS A 1 208 ? -11.477 22.931 2.179 1.00 35.00 208 LYS A O 1
ATOM 1669 N N . GLY A 1 209 ? -12.066 21.120 3.347 1.00 32.88 209 GLY A N 1
ATOM 1670 C CA . GLY A 1 209 ? -13.090 20.632 2.448 1.00 32.88 209 GLY A CA 1
ATOM 1671 C C . GLY A 1 209 ? -14.036 19.772 3.259 1.00 32.88 209 GLY A C 1
ATOM 1672 O O . GLY A 1 209 ? -13.610 18.821 3.909 1.00 32.88 209 GLY A O 1
ATOM 1673 N N . ASN A 1 210 ? -15.321 20.116 3.245 1.00 30.88 210 ASN A N 1
ATOM 1674 C CA . ASN A 1 210 ? -16.353 19.288 3.849 1.00 30.88 210 ASN A CA 1
ATOM 1675 C C . ASN A 1 210 ? -16.434 17.976 3.059 1.00 30.88 210 ASN A C 1
ATOM 1677 O O . ASN A 1 210 ? -17.168 17.895 2.073 1.00 30.88 210 ASN A O 1
ATOM 1681 N N . ILE A 1 211 ? -15.693 16.945 3.474 1.00 37.81 211 ILE A N 1
ATOM 1682 C CA . ILE A 1 211 ? -15.918 15.585 2.983 1.00 37.81 211 ILE A CA 1
ATOM 1683 C C . ILE A 1 211 ? -17.267 15.144 3.552 1.00 37.81 211 ILE A C 1
ATOM 1685 O O . ILE A 1 211 ? -17.383 14.685 4.686 1.00 37.81 211 ILE A O 1
ATOM 1689 N N . THR A 1 212 ? -18.321 15.351 2.770 1.00 28.48 212 THR A N 1
ATOM 1690 C CA . THR A 1 212 ? -19.670 14.901 3.096 1.00 28.48 212 THR A CA 1
ATOM 1691 C C . THR A 1 212 ? -19.776 13.434 2.699 1.00 28.48 212 THR A C 1
ATOM 1693 O O . THR A 1 212 ? -20.123 13.101 1.569 1.00 28.48 212 THR A O 1
ATOM 1696 N N . PHE A 1 213 ? -19.476 12.528 3.630 1.00 33.97 213 PHE A N 1
ATOM 1697 C CA . PHE A 1 213 ? -19.856 11.127 3.478 1.00 33.97 213 PHE A CA 1
ATOM 1698 C C . PHE A 1 213 ? -21.376 11.017 3.634 1.00 33.97 213 PHE A C 1
ATOM 1700 O O . PHE A 1 213 ? -21.900 10.939 4.744 1.00 33.97 213 PHE A O 1
ATOM 1707 N N . ARG A 1 214 ? -22.111 11.014 2.517 1.00 33.78 214 ARG A N 1
ATOM 1708 C CA . ARG A 1 214 ? -23.492 10.515 2.504 1.00 33.78 214 ARG A CA 1
ATOM 1709 C C . ARG A 1 214 ? -23.437 8.994 2.502 1.00 33.78 214 ARG A C 1
ATOM 1711 O O . ARG A 1 214 ? -23.412 8.367 1.446 1.00 33.78 214 ARG A O 1
ATOM 1718 N N . ILE A 1 215 ? -23.388 8.413 3.694 1.00 42.84 215 ILE A N 1
ATOM 1719 C CA . ILE A 1 215 ? -23.673 6.992 3.876 1.00 42.84 215 ILE A CA 1
ATOM 1720 C C . ILE A 1 215 ? -25.155 6.833 3.538 1.00 42.84 215 ILE A C 1
ATOM 1722 O O . ILE A 1 215 ? -26.012 7.305 4.279 1.00 42.84 215 ILE A O 1
ATOM 1726 N N . ARG A 1 216 ? -25.451 6.259 2.369 1.00 43.44 216 ARG A N 1
ATOM 1727 C CA . ARG A 1 216 ? -26.825 5.891 2.023 1.00 43.44 216 ARG A CA 1
ATOM 1728 C C . ARG A 1 216 ? -27.234 4.770 2.967 1.00 43.44 216 ARG A C 1
ATOM 1730 O O . ARG A 1 216 ? -26.550 3.747 3.028 1.00 43.44 216 ARG A O 1
ATOM 1737 N N . ASP A 1 217 ? -28.289 4.990 3.736 1.00 59.59 217 ASP A N 1
ATOM 1738 C CA . ASP A 1 217 ? -28.901 3.921 4.513 1.00 59.59 217 ASP A CA 1
ATOM 1739 C C . ASP A 1 217 ? -29.438 2.832 3.562 1.00 59.59 217 ASP A C 1
ATOM 1741 O O . ASP A 1 217 ? -29.700 3.061 2.378 1.00 59.59 217 ASP A O 1
ATOM 1745 N N . GLN A 1 218 ? -29.557 1.599 4.058 1.00 57.50 218 GLN A N 1
ATOM 1746 C CA . GLN A 1 218 ? -30.084 0.485 3.257 1.00 57.50 218 GLN A CA 1
ATOM 1747 C C . GLN A 1 218 ? -31.504 0.762 2.733 1.00 57.50 218 GLN A C 1
ATOM 1749 O O . GLN A 1 218 ? -31.906 0.196 1.720 1.00 57.50 218 GLN A O 1
ATOM 1754 N N . GLU A 1 219 ? -32.238 1.659 3.390 1.00 62.09 219 GLU A N 1
ATOM 1755 C CA . GLU A 1 219 ? -33.604 2.038 3.047 1.00 62.09 219 GLU A CA 1
ATOM 1756 C C . GLU A 1 219 ? -33.660 2.926 1.790 1.00 62.09 219 GLU A C 1
ATOM 1758 O O . GLU A 1 219 ? -34.478 2.686 0.899 1.00 62.09 219 GLU A O 1
ATOM 1763 N N . THR A 1 220 ? -32.732 3.879 1.634 1.00 68.50 220 THR A N 1
ATOM 1764 C CA . THR A 1 220 ? -32.596 4.678 0.402 1.00 68.50 220 THR A CA 1
ATOM 1765 C C . THR A 1 220 ? -32.124 3.842 -0.778 1.00 68.50 220 THR A C 1
ATOM 1767 O O . THR A 1 220 ? -32.618 4.042 -1.887 1.00 68.50 220 THR A O 1
ATOM 1770 N N . ILE A 1 221 ? -31.234 2.870 -0.556 1.00 68.88 221 ILE A N 1
ATOM 1771 C CA . ILE A 1 221 ? -30.808 1.932 -1.607 1.00 68.88 221 ILE A CA 1
ATOM 1772 C C . ILE A 1 221 ? -31.994 1.068 -2.061 1.00 68.88 221 ILE A C 1
ATOM 1774 O O . ILE A 1 221 ? -32.255 0.967 -3.259 1.00 68.88 221 ILE A O 1
ATOM 1778 N N . ALA A 1 222 ? -32.763 0.508 -1.121 1.00 70.56 222 ALA A N 1
ATOM 1779 C CA . ALA A 1 222 ? -33.935 -0.308 -1.437 1.00 70.56 222 ALA A CA 1
ATOM 1780 C C . ALA A 1 222 ? -35.023 0.483 -2.185 1.00 70.56 222 ALA A C 1
ATOM 1782 O O . ALA A 1 222 ? -35.643 -0.042 -3.114 1.00 70.56 222 ALA A O 1
ATOM 1783 N N . ARG A 1 223 ? -35.234 1.758 -1.829 1.00 75.06 223 ARG A N 1
ATOM 1784 C CA . ARG A 1 223 ? -36.205 2.629 -2.507 1.00 75.06 223 ARG A CA 1
ATOM 1785 C C . ARG A 1 223 ? -35.788 2.958 -3.942 1.00 75.06 223 ARG A C 1
ATOM 1787 O O . ARG A 1 223 ? -36.603 2.827 -4.849 1.00 75.06 223 ARG A O 1
ATOM 1794 N N . GLU A 1 224 ? -34.524 3.315 -4.169 1.00 78.50 224 GLU A N 1
ATOM 1795 C CA . GLU A 1 224 ? -34.013 3.600 -5.519 1.00 78.50 224 GLU A CA 1
ATOM 1796 C C . GLU A 1 224 ? -34.020 2.350 -6.419 1.00 78.50 224 GLU A C 1
ATOM 1798 O O . GLU A 1 224 ? -34.293 2.439 -7.619 1.00 78.50 224 GLU A O 1
ATOM 1803 N N . GLU A 1 225 ? -33.757 1.165 -5.861 1.00 78.94 225 GLU A N 1
ATOM 1804 C CA . GLU A 1 225 ? -33.869 -0.095 -6.603 1.00 78.94 225 GLU A CA 1
ATOM 1805 C C . GLU A 1 225 ? -35.321 -0.441 -6.959 1.00 78.94 225 GLU A C 1
ATOM 1807 O O . GLU A 1 225 ? -35.577 -0.925 -8.067 1.00 78.94 225 GLU A O 1
ATOM 1812 N N . ALA A 1 226 ? -36.277 -0.157 -6.071 1.00 79.31 226 ALA A N 1
ATOM 1813 C CA . ALA A 1 226 ? -37.702 -0.321 -6.350 1.00 79.31 226 ALA A CA 1
ATOM 1814 C C . ALA A 1 226 ? -38.182 0.644 -7.450 1.00 79.31 226 ALA A C 1
ATOM 1816 O O . ALA A 1 226 ? -38.867 0.224 -8.384 1.00 79.31 226 ALA A O 1
ATOM 1817 N N . GLU A 1 227 ? -37.753 1.906 -7.406 1.00 82.56 227 GLU A N 1
ATOM 1818 C CA . GLU A 1 227 ? -38.062 2.910 -8.433 1.00 82.56 227 GLU A CA 1
ATOM 1819 C C . GLU A 1 227 ? -37.456 2.542 -9.798 1.00 82.56 227 GLU A C 1
ATOM 1821 O O . GLU A 1 227 ? -38.111 2.669 -10.836 1.00 82.56 227 GLU A O 1
ATOM 1826 N N . ARG A 1 228 ? -36.230 2.001 -9.818 1.00 79.88 228 ARG A N 1
ATOM 1827 C CA . ARG A 1 228 ? -35.598 1.494 -11.049 1.00 79.88 228 ARG A CA 1
ATOM 1828 C C . ARG A 1 228 ? -36.314 0.277 -11.628 1.00 79.88 228 ARG A C 1
ATOM 1830 O O . ARG A 1 228 ? -36.404 0.172 -12.851 1.00 79.88 228 ARG A O 1
ATOM 1837 N N . LYS A 1 229 ? -36.824 -0.629 -10.787 1.00 81.06 229 LYS A N 1
ATOM 1838 C CA . LYS A 1 229 ? -37.649 -1.761 -11.243 1.00 81.06 229 LYS A CA 1
ATOM 1839 C C . LYS A 1 229 ? -38.961 -1.277 -11.855 1.00 81.06 229 LYS A C 1
ATOM 1841 O O . LYS A 1 229 ? -39.262 -1.661 -12.980 1.00 81.06 229 LYS A O 1
ATOM 1846 N N . GLN A 1 230 ? -39.652 -0.348 -11.195 1.00 79.38 230 GLN A N 1
ATOM 1847 C CA . GLN A 1 230 ? -40.886 0.241 -11.724 1.00 79.38 230 GLN A CA 1
ATOM 1848 C C . GLN A 1 230 ? -40.676 0.989 -13.044 1.00 79.38 230 GLN A C 1
ATOM 1850 O O . GLN A 1 230 ? -41.530 0.938 -13.923 1.00 79.38 230 GLN A O 1
ATOM 1855 N N . SER A 1 231 ? -39.553 1.692 -13.199 1.00 77.69 231 SER A N 1
ATOM 1856 C CA . SER A 1 231 ? -39.228 2.386 -14.449 1.00 77.69 231 SER A CA 1
ATOM 1857 C C . SER A 1 231 ? -38.994 1.401 -15.602 1.00 77.69 231 SER A C 1
ATOM 1859 O O . SER A 1 231 ? -39.529 1.595 -16.691 1.00 77.69 231 SER A O 1
ATOM 1861 N N . ARG A 1 232 ? -38.285 0.290 -15.342 1.00 74.62 232 ARG A N 1
ATOM 1862 C CA . ARG A 1 232 ? -38.060 -0.777 -16.334 1.00 74.62 232 ARG A CA 1
ATOM 1863 C C . ARG A 1 232 ? -39.342 -1.500 -16.741 1.00 74.62 232 ARG A C 1
ATOM 1865 O O . ARG A 1 232 ? -39.487 -1.869 -17.902 1.00 74.62 232 ARG A O 1
ATOM 1872 N N . GLU A 1 233 ? -40.260 -1.706 -15.802 1.00 74.12 233 GLU A N 1
ATOM 1873 C CA . GLU A 1 233 ? -41.565 -2.310 -16.089 1.00 74.12 233 GLU A CA 1
ATOM 1874 C C . GLU A 1 233 ? -42.408 -1.408 -16.999 1.00 74.12 233 GLU A C 1
ATOM 1876 O O . GLU A 1 233 ? -42.945 -1.896 -17.989 1.00 74.12 233 GLU A O 1
ATOM 1881 N N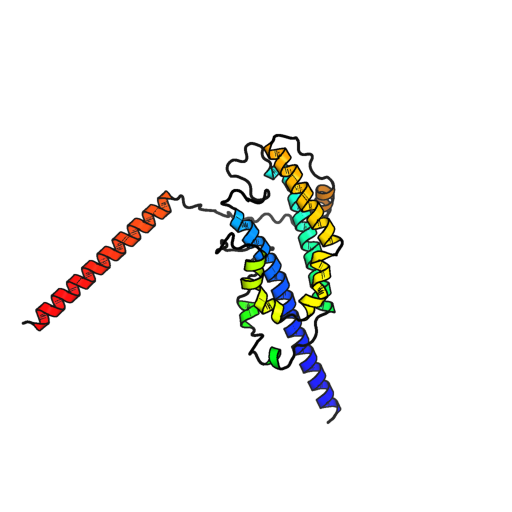 . ARG A 1 234 ? -42.416 -0.088 -16.765 1.00 71.00 234 ARG A N 1
ATOM 1882 C CA . ARG A 1 234 ? -43.125 0.865 -17.640 1.00 71.00 234 ARG A CA 1
ATOM 1883 C C . ARG A 1 234 ? -42.565 0.891 -19.061 1.00 71.00 234 ARG A C 1
ATOM 1885 O O . ARG A 1 234 ? -43.337 0.841 -20.008 1.00 71.00 234 ARG A O 1
ATOM 1892 N N . THR A 1 235 ? -41.240 0.898 -19.220 1.00 71.75 235 THR A N 1
ATOM 1893 C CA . THR A 1 235 ? -40.627 0.853 -20.560 1.00 71.75 235 THR A CA 1
ATOM 1894 C C . THR A 1 235 ? -40.941 -0.445 -21.303 1.00 71.75 235 THR A C 1
ATOM 1896 O O . THR A 1 235 ? -41.167 -0.416 -22.507 1.00 71.75 235 THR A O 1
ATOM 1899 N N . ASN A 1 236 ? -41.017 -1.577 -20.596 1.00 72.31 236 ASN A N 1
ATOM 1900 C CA . ASN A 1 236 ? -41.365 -2.856 -21.218 1.00 72.31 236 ASN A CA 1
ATOM 1901 C C . ASN A 1 236 ? -42.838 -2.911 -21.660 1.00 72.31 236 ASN A C 1
ATOM 1903 O O . ASN A 1 236 ? -43.143 -3.528 -22.682 1.00 72.31 236 ASN A O 1
ATOM 1907 N N . ASP A 1 237 ? -43.745 -2.279 -20.911 1.00 71.88 237 ASP A N 1
ATOM 1908 C CA . ASP A 1 237 ? -45.161 -2.189 -21.281 1.00 71.88 237 ASP A CA 1
ATOM 1909 C C . ASP A 1 237 ? -45.381 -1.261 -22.487 1.00 71.88 237 ASP A C 1
ATOM 1911 O O . ASP A 1 237 ? -46.166 -1.594 -23.381 1.00 71.88 237 ASP A O 1
ATOM 1915 N N . ASP A 1 238 ? -44.646 -0.148 -22.566 1.00 70.94 238 ASP A N 1
ATOM 1916 C CA . ASP A 1 238 ? -44.688 0.766 -23.714 1.00 70.94 238 ASP A CA 1
ATOM 1917 C C . ASP A 1 238 ? -44.132 0.106 -24.991 1.00 70.94 238 ASP A C 1
ATOM 1919 O O . ASP A 1 238 ? -44.750 0.195 -26.058 1.00 70.94 238 ASP A O 1
ATOM 1923 N N . ASP A 1 239 ? -43.030 -0.645 -24.884 1.00 70.94 239 ASP A N 1
ATOM 1924 C CA . ASP A 1 239 ? -42.461 -1.410 -26.003 1.00 70.94 239 ASP A CA 1
ATOM 1925 C C . ASP A 1 239 ? -43.416 -2.510 -26.493 1.00 70.94 239 ASP A C 1
ATOM 1927 O O . ASP A 1 239 ? -43.556 -2.749 -27.699 1.00 70.94 239 ASP A O 1
ATOM 1931 N N . LYS A 1 240 ? -44.124 -3.169 -25.569 1.00 72.44 240 LYS A N 1
ATOM 1932 C CA . LYS A 1 240 ? -45.130 -4.183 -25.906 1.00 72.44 240 LYS A CA 1
ATOM 1933 C C . LYS A 1 240 ? -46.330 -3.565 -26.621 1.00 72.44 240 LYS A C 1
ATOM 1935 O O . LYS A 1 240 ? -46.778 -4.102 -27.632 1.00 72.44 240 LYS A O 1
ATOM 1940 N N . LYS A 1 241 ? -46.805 -2.407 -26.158 1.00 71.88 241 LYS A N 1
ATOM 1941 C CA . LYS A 1 241 ? -47.906 -1.675 -26.793 1.00 71.88 241 LYS A CA 1
ATOM 1942 C C . LYS A 1 241 ? -47.547 -1.215 -28.209 1.00 71.88 241 LYS A C 1
ATOM 1944 O O . LYS A 1 241 ? -48.350 -1.389 -29.125 1.00 71.88 241 LYS A O 1
ATOM 1949 N N . HIS A 1 242 ? -46.333 -0.705 -28.414 1.00 68.62 242 HIS A N 1
ATOM 1950 C CA . HIS A 1 242 ? -45.854 -0.327 -29.745 1.00 68.62 242 HIS A CA 1
ATOM 1951 C C . HIS A 1 242 ? -45.737 -1.522 -30.697 1.00 68.62 242 HIS A C 1
ATOM 1953 O O . HIS A 1 242 ? -46.027 -1.395 -31.889 1.00 68.62 242 HIS A O 1
ATOM 1959 N N . LYS A 1 243 ? -45.355 -2.694 -30.183 1.00 70.75 243 LYS A N 1
ATOM 1960 C CA . LYS A 1 243 ? -45.294 -3.924 -30.975 1.00 70.75 243 LYS A CA 1
ATOM 1961 C C . LYS A 1 243 ? -46.686 -4.416 -31.388 1.00 70.75 243 LYS A C 1
ATOM 1963 O O . LYS A 1 243 ? -46.879 -4.754 -32.554 1.00 70.75 243 LYS A O 1
ATOM 1968 N N . ASP A 1 244 ? -47.653 -4.377 -30.476 1.00 71.38 244 ASP A N 1
ATOM 1969 C CA . ASP A 1 244 ? -49.035 -4.790 -30.747 1.00 71.38 244 ASP A CA 1
ATOM 1970 C C . ASP A 1 244 ? -49.738 -3.835 -31.738 1.00 71.38 244 ASP A C 1
ATOM 1972 O O . ASP A 1 244 ? -50.504 -4.272 -32.601 1.00 71.38 244 ASP A O 1
ATOM 1976 N N . GLU A 1 245 ? -49.454 -2.529 -31.672 1.00 71.38 245 GLU A N 1
ATOM 1977 C CA . GLU A 1 245 ? -49.941 -1.539 -32.648 1.00 71.38 245 GLU A CA 1
ATOM 1978 C C . GLU A 1 245 ? -49.308 -1.736 -34.036 1.00 71.38 245 GLU A C 1
ATOM 1980 O O . GLU A 1 245 ? -50.007 -1.667 -35.051 1.00 71.38 245 GLU A O 1
ATOM 1985 N N . ALA A 1 246 ? -48.012 -2.059 -34.097 1.00 67.19 246 ALA A N 1
ATOM 1986 C CA . ALA A 1 246 ? -47.319 -2.360 -35.349 1.00 67.19 246 ALA A CA 1
ATOM 1987 C C . ALA A 1 246 ? -47.811 -3.663 -36.007 1.00 67.19 246 ALA A C 1
ATOM 1989 O O . ALA A 1 246 ? -47.873 -3.743 -37.235 1.00 67.19 246 ALA A O 1
ATOM 1990 N N . GLU A 1 247 ? -48.182 -4.678 -35.223 1.00 69.19 247 GLU A N 1
ATOM 1991 C CA . GLU A 1 247 ? -48.771 -5.919 -35.743 1.00 69.19 247 GLU A CA 1
ATOM 1992 C C . GLU A 1 247 ? -50.208 -5.711 -36.243 1.00 69.19 247 GLU A C 1
ATOM 1994 O O . GLU A 1 247 ? -50.559 -6.224 -37.307 1.00 69.19 247 GLU A O 1
ATOM 1999 N N . ARG A 1 248 ? -51.017 -4.884 -35.566 1.00 69.19 248 ARG A N 1
ATOM 2000 C CA . ARG A 1 248 ? -52.364 -4.516 -36.048 1.00 69.19 248 ARG A CA 1
ATOM 2001 C C . ARG A 1 248 ? -52.331 -3.707 -37.343 1.00 69.19 248 ARG A C 1
ATOM 2003 O O . ARG A 1 248 ? -53.154 -3.954 -38.216 1.00 69.19 248 ARG A O 1
ATOM 2010 N N . ALA A 1 249 ? -51.369 -2.798 -37.499 1.00 65.50 249 ALA A N 1
ATOM 2011 C CA . ALA A 1 249 ? -51.191 -2.020 -38.728 1.00 65.50 249 ALA A CA 1
ATOM 2012 C C . ALA A 1 249 ? -50.728 -2.861 -39.933 1.00 65.50 249 ALA A C 1
ATOM 2014 O O . ALA A 1 249 ? -50.877 -2.428 -41.069 1.00 65.50 249 ALA A O 1
ATOM 2015 N N . ARG A 1 250 ? -50.159 -4.052 -39.703 1.00 67.06 250 ARG A N 1
ATOM 2016 C CA . ARG A 1 250 ? -49.776 -5.002 -40.764 1.00 67.06 250 ARG A CA 1
ATOM 2017 C C . ARG A 1 250 ? -50.896 -5.967 -41.155 1.00 67.06 250 ARG A C 1
ATOM 2019 O O . ARG A 1 250 ? -50.775 -6.633 -42.177 1.00 67.06 250 ARG A O 1
ATOM 2026 N N . ALA A 1 251 ? -51.931 -6.085 -40.325 1.00 64.69 251 ALA A N 1
ATOM 2027 C CA . ALA A 1 251 ? -53.066 -6.981 -40.539 1.00 64.69 251 ALA A CA 1
ATOM 2028 C C . ALA A 1 251 ? -54.291 -6.285 -41.170 1.00 64.69 251 ALA A C 1
ATOM 2030 O O . ALA A 1 251 ? -55.268 -6.968 -41.478 1.00 64.69 251 ALA A O 1
ATOM 2031 N N . ALA A 1 252 ? -54.242 -4.959 -41.337 1.00 57.00 252 ALA A N 1
ATOM 2032 C CA . ALA A 1 252 ? -55.227 -4.134 -42.042 1.00 57.00 252 ALA A CA 1
ATOM 2033 C C . ALA A 1 252 ? -54.717 -3.772 -43.443 1.00 57.00 252 ALA A C 1
ATOM 2035 O O . ALA A 1 252 ? -55.557 -3.730 -44.369 1.00 57.00 252 ALA A O 1
#